Protein AF-A0A660WLX8-F1 (afdb_monomer)

Sequence (189 aa):
LCGFDFLNVGIKLTPEKISSFKRWESYKYKRDVLCPEIIPLMILLSDLELPELDRISQILELARVQRSLLKKYVRLDKEKTLSL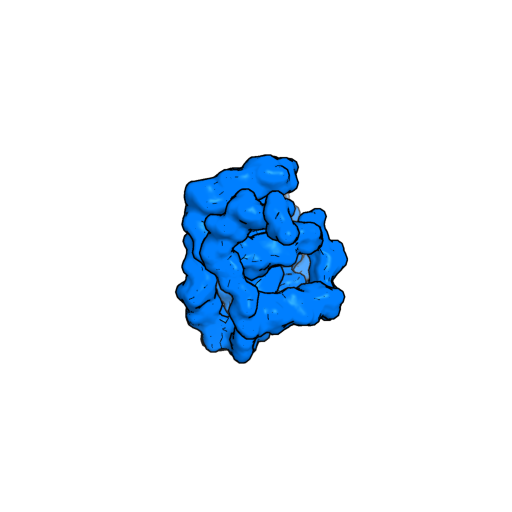LSKKLSVSKIYDRLNNLDFEIVVCLHLLAKGQARRNLDIYLKKLVGLRLEVTGEDIKNLGIAQGPQIGQLLERLKKARLEGRIETREDEIRYIKKLGDVDRVSRS

Nearest PDB structures (foldseek):
  5hc9-assembly2_B  TM=6.766E-01  e=1.090E-03  Thermotoga maritima MSB8
  3h38-assembly1_A  TM=6.884E-01  e=8.193E-04  Thermotoga maritima
  3h3a-assembly3_B  TM=6.385E-01  e=3.761E-03  Thermotoga maritima
  3h37-assembly3_B  TM=6.644E-01  e=6.351E-03  Thermotoga maritima
  3h3a-assembly1_A  TM=6.496E-01  e=6.986E-03  Thermotoga maritima

Foldseek 3Di:
DPPCVLVPFPQDCDPLLVLLVVCLVPPPCCVVDPCSVLLNVLSRCLPGDLVSLVSVCVVVVPDPVSSVLSVVSNPDPLVVLLVLQQDQDQLVSLCVSPVPHDPSSLSNSLSNHDDRSVVSSVCCSPQPVPDDQPDDLVNLVVVVDDDDPVSVVLRVVLSNCVSVVVAPDNVSSVVSSVVVVVVVVVVVD

pLDDT: mean 86.04, std 12.53, range [42.41, 98.19]

Secondary structure (DSSP, 8-state):
-TT-GGG-S-----HHHHHHHHHHHT-TTGGG-S-TTHHHHHHHTTT--HHHHHHHHHHTT--HHHHHHHHHHHHS-HHHHHHHTTS---HHHHHHHHTTS-HHHHHHHHHH--HHHHHHHHHHHHHTTT---SS-HHHHHHTTPPSSHHHHHHHHHHHHHHHTTS--SHHHHHHHHHHHHHHHHHT--

Structure (mmCIF, N/CA/C/O backbone):
data_AF-A0A660WLX8-F1
#
_entry.id   AF-A0A660WLX8-F1
#
loop_
_atom_site.group_PDB
_atom_site.id
_atom_site.type_symbol
_atom_site.label_atom_id
_atom_site.label_alt_id
_atom_site.label_comp_id
_atom_site.label_asym_id
_atom_site.label_entity_id
_atom_site.label_seq_id
_atom_site.pdbx_PDB_ins_code
_atom_site.Cartn_x
_atom_site.Cartn_y
_atom_site.Cartn_z
_atom_site.occupancy
_atom_site.B_iso_or_equiv
_atom_site.auth_seq_id
_atom_site.auth_comp_id
_atom_site.auth_asym_id
_atom_site.auth_atom_id
_atom_site.pdbx_PDB_model_num
ATOM 1 N N . LEU A 1 1 ? 14.874 -8.088 -37.838 1.00 44.50 1 LEU A N 1
ATOM 2 C CA . LEU A 1 1 ? 13.765 -7.906 -36.871 1.00 44.50 1 LEU A CA 1
ATOM 3 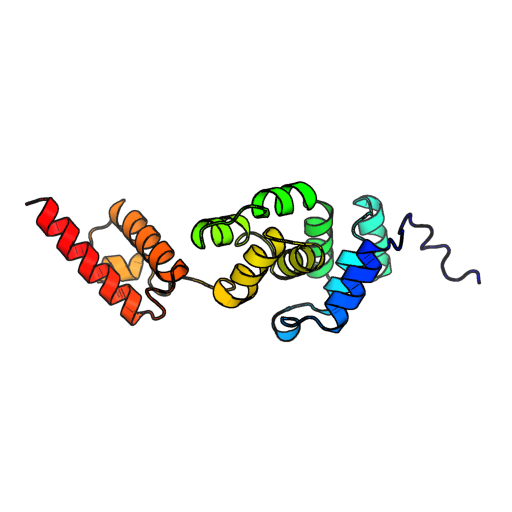C C . LEU A 1 1 ? 13.498 -6.403 -36.707 1.00 44.50 1 LEU A C 1
ATOM 5 O O . LEU A 1 1 ? 13.829 -5.844 -35.678 1.00 44.50 1 LEU A O 1
ATOM 9 N N . CYS A 1 2 ? 12.928 -5.738 -37.719 1.00 45.94 2 CYS A N 1
ATOM 10 C CA . CYS A 1 2 ? 12.624 -4.290 -37.705 1.00 45.94 2 CYS A CA 1
ATOM 11 C C . CYS A 1 2 ? 11.247 -3.981 -37.081 1.00 45.94 2 CYS A C 1
ATOM 13 O O . CYS A 1 2 ? 10.511 -3.127 -37.558 1.00 45.94 2 CYS A O 1
ATOM 15 N N . GLY A 1 3 ? 10.843 -4.755 -36.072 1.00 45.41 3 GLY A N 1
ATOM 16 C CA . GLY A 1 3 ? 9.477 -4.731 -35.536 1.00 45.41 3 GLY A CA 1
ATOM 17 C C . GLY A 1 3 ? 9.330 -4.052 -34.179 1.00 45.41 3 GLY A C 1
ATOM 18 O O . GLY A 1 3 ? 8.207 -3.892 -33.727 1.00 45.41 3 GLY A O 1
ATOM 19 N N . PHE A 1 4 ? 10.428 -3.673 -33.519 1.00 54.00 4 PHE A N 1
ATOM 20 C CA . PHE A 1 4 ? 10.407 -3.147 -32.146 1.00 54.00 4 PHE A CA 1
ATOM 21 C C . PHE A 1 4 ? 11.199 -1.848 -31.974 1.00 54.00 4 PHE A C 1
ATOM 23 O O . PHE A 1 4 ? 11.406 -1.409 -30.848 1.00 54.00 4 PHE A O 1
ATOM 30 N N . ASP A 1 5 ? 11.587 -1.179 -33.062 1.00 53.84 5 ASP A N 1
ATOM 31 C CA . ASP A 1 5 ? 12.349 0.078 -32.994 1.00 53.84 5 ASP A CA 1
ATOM 32 C C . ASP A 1 5 ? 11.560 1.204 -32.289 1.00 53.84 5 ASP A C 1
ATOM 34 O O . ASP A 1 5 ? 12.140 2.127 -31.719 1.00 53.84 5 ASP A O 1
ATOM 38 N N . PHE A 1 6 ? 10.225 1.100 -32.215 1.00 56.78 6 PHE A N 1
ATOM 39 C CA . PHE A 1 6 ? 9.385 2.004 -31.417 1.00 56.78 6 PHE A CA 1
ATOM 40 C C . PHE A 1 6 ? 9.588 1.847 -29.896 1.00 56.78 6 PHE A C 1
ATOM 42 O O . PHE A 1 6 ? 9.354 2.806 -29.146 1.00 56.78 6 PHE A O 1
ATOM 49 N N . LEU A 1 7 ? 10.052 0.668 -29.458 1.00 57.41 7 LEU A N 1
ATOM 50 C CA . LEU A 1 7 ? 10.490 0.352 -28.098 1.00 57.41 7 LEU A CA 1
ATOM 51 C C . LEU A 1 7 ? 11.976 0.662 -27.879 1.00 57.41 7 LEU A C 1
ATOM 53 O O . LEU A 1 7 ? 12.538 0.134 -26.922 1.00 57.41 7 LEU A O 1
ATOM 57 N N . ASN A 1 8 ? 12.611 1.519 -28.696 1.00 55.94 8 ASN A N 1
ATOM 58 C CA . ASN A 1 8 ? 13.922 2.109 -28.390 1.00 55.94 8 ASN A CA 1
ATOM 59 C C . ASN A 1 8 ? 13.813 3.042 -27.168 1.00 55.94 8 ASN A C 1
ATOM 61 O O . ASN A 1 8 ? 13.898 4.263 -27.240 1.00 55.94 8 ASN A O 1
ATOM 65 N N . VAL A 1 9 ? 13.468 2.428 -26.051 1.00 63.72 9 VAL A N 1
ATOM 66 C CA . VAL A 1 9 ? 13.094 2.970 -24.765 1.00 63.72 9 VAL A CA 1
ATOM 67 C C . VAL A 1 9 ? 14.121 2.372 -23.823 1.00 63.72 9 VAL A C 1
ATOM 69 O O . VAL A 1 9 ? 14.412 1.177 -23.907 1.00 63.72 9 VAL A O 1
ATOM 72 N N . GLY A 1 10 ? 14.653 3.170 -22.902 1.00 67.12 10 GLY A N 1
ATOM 73 C CA . GLY A 1 10 ? 15.635 2.740 -21.903 1.00 67.12 10 GLY A CA 1
ATOM 74 C C . GLY A 1 10 ? 15.137 1.690 -20.894 1.00 67.12 10 GLY A C 1
ATOM 75 O O . GLY A 1 10 ? 15.654 1.639 -19.779 1.00 67.12 10 GLY A O 1
ATOM 76 N N . ILE A 1 11 ? 14.147 0.856 -21.241 1.00 79.00 11 ILE A N 1
ATOM 77 C CA . ILE A 1 11 ? 13.635 -0.234 -20.413 1.00 79.00 11 ILE A CA 1
ATOM 78 C C . ILE A 1 11 ? 14.759 -1.241 -20.196 1.00 79.00 11 ILE A C 1
ATOM 80 O O . ILE A 1 11 ? 15.103 -2.044 -21.061 1.00 79.00 11 ILE A O 1
ATOM 84 N N . LYS A 1 12 ? 15.300 -1.238 -18.983 1.00 82.69 12 LYS A N 1
ATOM 85 C CA . LYS A 1 12 ? 16.258 -2.244 -18.536 1.00 82.69 12 LYS A CA 1
ATOM 86 C C . LYS A 1 12 ? 15.507 -3.348 -17.813 1.00 82.69 12 LYS A C 1
ATOM 88 O O . LYS A 1 12 ? 14.751 -3.080 -16.876 1.00 82.69 12 LYS A O 1
ATOM 93 N N . LEU A 1 13 ? 15.725 -4.594 -18.226 1.00 86.38 13 LEU A N 1
ATOM 94 C CA . LEU A 1 13 ? 15.221 -5.762 -17.510 1.00 86.38 13 LEU A CA 1
ATOM 95 C C . LEU A 1 13 ? 16.216 -6.148 -16.408 1.00 86.38 13 LEU A C 1
ATOM 97 O O . LEU A 1 13 ? 17.056 -7.028 -16.574 1.00 86.38 13 LEU A O 1
ATOM 101 N N . THR A 1 14 ? 16.158 -5.433 -15.286 1.00 90.75 14 THR A N 1
ATOM 102 C CA . THR A 1 14 ? 17.068 -5.662 -14.157 1.00 90.75 14 THR A CA 1
ATOM 103 C C . THR A 1 14 ? 16.751 -6.981 -13.433 1.00 90.75 14 THR A C 1
ATOM 105 O O . THR A 1 14 ? 15.604 -7.445 -13.458 1.00 90.75 14 THR A O 1
ATOM 108 N N . PRO A 1 15 ? 17.716 -7.581 -12.707 1.00 92.06 15 PRO A N 1
ATOM 109 C CA . PRO A 1 15 ? 17.452 -8.751 -11.866 1.00 92.06 15 PRO A CA 1
ATOM 110 C C . PRO A 1 15 ? 16.323 -8.534 -10.846 1.00 92.06 15 PRO A C 1
ATOM 112 O O . PRO A 1 15 ? 15.583 -9.465 -10.525 1.00 92.06 15 PRO A O 1
ATOM 115 N N . GLU A 1 16 ? 16.153 -7.304 -10.352 1.00 90.56 16 GLU A N 1
ATOM 116 C CA . GLU A 1 16 ? 15.061 -6.946 -9.445 1.00 90.56 16 GLU A CA 1
ATOM 117 C C . GLU A 1 16 ? 13.690 -7.002 -10.130 1.00 90.56 16 GLU A C 1
ATOM 119 O O . GLU A 1 16 ? 12.753 -7.577 -9.563 1.00 90.56 16 GLU A O 1
ATOM 124 N N . LYS A 1 17 ? 13.570 -6.490 -11.363 1.00 92.50 17 LYS A N 1
ATOM 125 C CA . LYS A 1 17 ? 12.339 -6.627 -12.154 1.00 92.50 17 LYS A CA 1
ATOM 126 C C . LYS A 1 17 ? 12.025 -8.090 -12.428 1.00 92.50 17 LYS A C 1
ATOM 128 O O . LYS A 1 17 ? 10.901 -8.517 -12.189 1.00 92.50 17 LYS A O 1
ATOM 133 N N . ILE A 1 18 ? 13.023 -8.883 -12.826 1.00 93.31 18 ILE A N 1
ATOM 134 C CA . ILE A 1 18 ? 12.862 -10.331 -13.038 1.00 93.31 18 ILE A CA 1
ATOM 135 C C . ILE A 1 18 ? 12.377 -11.017 -11.753 1.00 93.31 18 ILE A C 1
ATOM 137 O O . ILE A 1 18 ? 11.451 -11.826 -11.789 1.00 93.31 18 ILE A O 1
ATOM 141 N N . SER A 1 19 ? 12.955 -10.677 -10.596 1.00 93.75 19 SER A N 1
ATOM 142 C CA . SER A 1 19 ? 12.497 -11.201 -9.304 1.00 93.75 19 SER A CA 1
ATOM 143 C C . SER A 1 19 ? 11.050 -10.802 -9.005 1.00 93.75 19 SER A C 1
ATOM 145 O O . SER A 1 19 ? 10.273 -11.628 -8.528 1.00 93.75 19 SER A O 1
ATOM 147 N N . SER A 1 20 ? 10.674 -9.562 -9.315 1.00 94.62 20 SER A N 1
ATOM 148 C CA . SER A 1 20 ? 9.315 -9.049 -9.123 1.00 94.62 20 SER A CA 1
ATOM 149 C C . SER A 1 20 ? 8.304 -9.751 -10.032 1.00 94.62 20 SER A C 1
ATOM 151 O O . SER A 1 20 ? 7.240 -10.128 -9.547 1.00 94.62 20 SER A O 1
ATOM 153 N N . PHE A 1 21 ? 8.656 -10.028 -11.293 1.00 94.81 21 PHE A N 1
ATOM 154 C CA . PHE A 1 21 ? 7.836 -10.834 -12.204 1.00 94.81 21 PHE A CA 1
ATOM 155 C C . PHE A 1 21 ? 7.609 -12.250 -11.665 1.00 94.81 21 PHE A C 1
ATOM 157 O O . PHE A 1 21 ? 6.463 -12.664 -11.514 1.00 94.81 21 PHE A O 1
ATOM 164 N N . LYS A 1 22 ? 8.670 -12.954 -11.252 1.00 94.62 22 LYS A N 1
ATOM 165 C CA . LYS A 1 22 ? 8.548 -14.301 -10.657 1.00 94.62 22 LYS A CA 1
ATOM 166 C C . LYS A 1 22 ? 7.674 -14.309 -9.396 1.00 94.62 22 LYS A C 1
ATOM 168 O O . LYS A 1 22 ? 6.882 -15.221 -9.169 1.00 94.62 22 LYS A O 1
ATOM 173 N N . ARG A 1 23 ? 7.800 -13.276 -8.553 1.00 95.25 23 ARG A N 1
ATOM 174 C CA . ARG A 1 23 ? 6.948 -13.099 -7.362 1.00 95.25 23 ARG A CA 1
ATOM 175 C C . ARG A 1 23 ? 5.492 -12.811 -7.728 1.00 95.25 23 ARG A C 1
ATOM 177 O O . ARG A 1 23 ? 4.608 -13.183 -6.962 1.00 95.25 23 ARG A O 1
ATOM 184 N N . TRP A 1 24 ? 5.249 -12.133 -8.848 1.00 95.88 24 TRP A N 1
ATOM 185 C CA . TRP A 1 24 ? 3.907 -11.834 -9.340 1.00 95.88 24 TRP A CA 1
ATOM 186 C C . TRP A 1 24 ? 3.187 -13.078 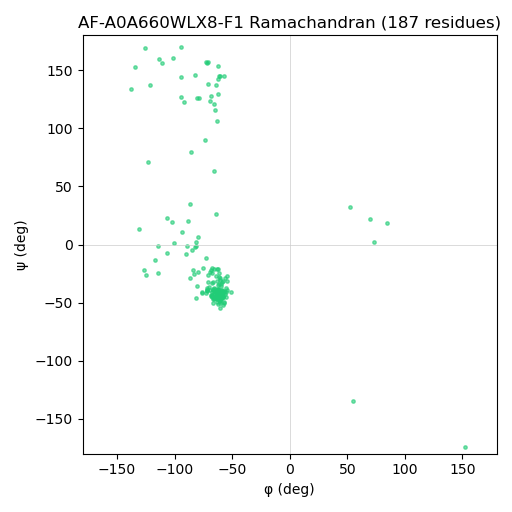-9.881 1.00 95.88 24 TRP A C 1
ATOM 188 O O . TRP A 1 24 ? 2.001 -13.267 -9.613 1.00 95.88 24 TRP A O 1
ATOM 198 N N . GLU A 1 25 ? 3.898 -13.959 -10.588 1.00 92.31 25 GLU A N 1
ATOM 199 C CA . GLU A 1 25 ? 3.335 -15.198 -11.151 1.00 92.31 25 GLU A CA 1
ATOM 200 C C . GLU A 1 25 ? 2.640 -16.066 -10.092 1.00 92.31 25 GLU A C 1
ATOM 202 O O . GLU A 1 25 ? 1.553 -16.586 -10.331 1.00 92.31 25 GLU A O 1
ATOM 207 N N . SER A 1 26 ? 3.228 -16.141 -8.896 1.00 91.50 26 SER A N 1
ATOM 208 C CA . SER A 1 26 ? 2.732 -16.913 -7.749 1.00 91.50 26 SER A CA 1
ATOM 209 C C . SER A 1 26 ? 2.141 -16.036 -6.633 1.00 91.50 26 SER A C 1
ATOM 211 O O . SER A 1 26 ? 2.094 -16.432 -5.465 1.00 91.50 26 SER A O 1
ATOM 213 N N . TYR A 1 27 ? 1.707 -14.812 -6.955 1.00 93.12 27 TYR A N 1
ATOM 214 C CA . TYR A 1 27 ? 1.314 -13.843 -5.936 1.00 93.12 27 TYR A CA 1
ATOM 215 C C . TYR A 1 27 ? 0.018 -14.215 -5.211 1.00 93.12 27 TYR A C 1
ATOM 217 O O . TYR A 1 27 ? -1.054 -14.329 -5.802 1.00 93.12 27 TYR A O 1
ATOM 225 N N . LYS A 1 28 ? 0.105 -14.316 -3.883 1.00 88.81 28 LYS A N 1
ATOM 226 C CA . LYS A 1 28 ? -0.994 -14.771 -3.017 1.00 88.81 28 LYS A CA 1
ATOM 227 C C . LYS A 1 28 ? -2.241 -13.875 -2.992 1.00 88.81 28 LYS A C 1
ATOM 229 O O . LYS A 1 28 ? -3.315 -14.402 -2.750 1.00 88.81 28 LYS A O 1
ATOM 234 N N . TYR A 1 29 ? -2.123 -12.567 -3.248 1.00 84.94 29 TYR A N 1
ATOM 235 C CA . TYR A 1 29 ? -3.271 -11.634 -3.245 1.00 84.94 29 TYR A CA 1
ATOM 236 C C . TYR A 1 29 ? -3.746 -11.276 -4.657 1.00 84.94 29 TYR A C 1
ATOM 238 O O . TYR A 1 29 ? -4.379 -10.249 -4.865 1.00 84.94 29 TYR A O 1
ATOM 246 N N . LYS A 1 30 ? -3.396 -12.083 -5.668 1.00 83.81 30 LYS A N 1
ATOM 247 C CA . LYS A 1 30 ? -3.700 -11.772 -7.073 1.00 83.81 30 LYS A CA 1
ATOM 248 C C . LYS A 1 30 ? -5.204 -11.642 -7.345 1.00 83.81 30 LYS A C 1
ATOM 250 O O . LYS A 1 30 ? -5.580 -10.858 -8.204 1.00 83.81 30 LYS A O 1
ATOM 255 N N . ARG A 1 31 ? -6.043 -12.373 -6.598 1.00 79.75 31 ARG A N 1
ATOM 256 C CA . ARG A 1 31 ? -7.514 -12.329 -6.703 1.00 79.75 31 ARG A CA 1
ATOM 257 C C . ARG A 1 31 ? -8.127 -11.019 -6.201 1.00 79.75 31 ARG A C 1
ATOM 259 O O . ARG A 1 31 ? -9.222 -10.684 -6.627 1.00 79.75 31 ARG A O 1
ATOM 266 N N . ASP A 1 32 ? -7.422 -10.302 -5.330 1.00 77.19 32 ASP A N 1
ATOM 267 C CA . ASP A 1 32 ? -7.899 -9.051 -4.730 1.00 77.19 32 ASP A CA 1
ATOM 268 C C . ASP A 1 32 ? -7.510 -7.822 -5.572 1.00 77.19 32 ASP A C 1
ATOM 270 O O . ASP A 1 32 ? -7.934 -6.704 -5.289 1.00 77.19 32 ASP A O 1
ATOM 274 N N . VAL A 1 33 ? -6.676 -8.011 -6.605 1.00 80.56 33 VAL A N 1
ATOM 275 C CA . VAL A 1 33 ? -6.245 -6.941 -7.510 1.00 80.56 33 VAL A CA 1
ATOM 276 C C . VAL A 1 33 ? -7.353 -6.662 -8.519 1.00 80.56 33 VAL A C 1
ATOM 278 O O . VAL A 1 33 ? -7.773 -7.573 -9.227 1.00 80.56 33 VAL A O 1
ATOM 281 N N . LEU A 1 34 ? -7.791 -5.404 -8.626 1.00 78.06 34 LEU A N 1
ATOM 282 C CA . LEU A 1 34 ? -8.860 -5.023 -9.554 1.00 78.06 34 LEU A CA 1
ATOM 283 C C . LEU A 1 34 ? -8.386 -5.058 -11.009 1.00 78.06 34 LEU A C 1
ATOM 285 O O . LEU A 1 34 ? -9.146 -5.436 -11.894 1.00 78.06 34 LEU A O 1
ATOM 289 N N . CYS A 1 35 ? -7.135 -4.661 -11.252 1.00 83.62 35 CYS A N 1
ATOM 290 C CA . CYS A 1 35 ? -6.514 -4.665 -12.580 1.00 83.62 35 CYS A CA 1
ATOM 291 C C . CYS A 1 35 ? -5.217 -5.498 -12.585 1.00 83.62 35 CYS A C 1
ATOM 293 O O . CYS A 1 35 ? -4.129 -4.926 -12.640 1.00 83.62 35 CYS A O 1
ATOM 295 N N . PRO A 1 36 ? -5.262 -6.836 -12.485 1.00 86.62 36 PRO A N 1
ATOM 296 C CA . PRO A 1 36 ? -4.052 -7.656 -12.359 1.00 86.62 36 PRO A CA 1
ATOM 297 C C . PRO A 1 36 ? -3.100 -7.535 -13.563 1.00 86.62 36 PRO A C 1
ATOM 299 O O . PRO A 1 36 ? -1.884 -7.659 -13.407 1.00 86.62 36 PRO A O 1
ATOM 302 N N . GLU A 1 37 ? -3.618 -7.236 -14.751 1.00 90.25 37 GLU A N 1
ATOM 303 C CA . GLU A 1 37 ? -2.853 -7.065 -15.990 1.00 90.25 37 GLU A CA 1
ATOM 304 C C . GLU A 1 37 ? -1.944 -5.827 -15.959 1.00 90.25 37 GLU A C 1
ATOM 306 O O . GLU A 1 37 ? -0.967 -5.761 -16.706 1.00 90.25 37 GLU A O 1
ATOM 311 N N . ILE A 1 38 ? -2.215 -4.854 -15.078 1.00 94.12 38 ILE A N 1
ATOM 312 C CA . ILE A 1 38 ? -1.406 -3.632 -14.980 1.00 94.12 38 ILE A CA 1
ATOM 313 C C . ILE A 1 38 ? -0.115 -3.845 -14.187 1.00 94.12 38 ILE A C 1
ATOM 315 O O . ILE A 1 38 ? 0.856 -3.123 -14.402 1.00 94.12 38 ILE A O 1
ATOM 319 N N . ILE A 1 39 ? -0.067 -4.845 -13.299 1.00 95.94 39 ILE A N 1
ATOM 320 C CA . ILE A 1 39 ? 1.085 -5.089 -12.419 1.00 95.94 39 ILE A CA 1
ATOM 321 C C . ILE A 1 39 ? 2.362 -5.380 -13.228 1.00 95.94 39 ILE A C 1
ATOM 323 O O . ILE A 1 39 ? 3.380 -4.732 -12.968 1.00 95.94 39 ILE A O 1
ATOM 327 N N . PRO A 1 40 ? 2.349 -6.261 -14.252 1.00 95.19 40 PRO A N 1
ATOM 328 C CA . PRO A 1 40 ? 3.498 -6.442 -15.136 1.00 95.19 40 PRO A CA 1
ATOM 329 C C . PRO A 1 40 ? 3.980 -5.147 -15.799 1.00 95.19 40 PRO A C 1
ATOM 331 O O . PRO A 1 40 ? 5.185 -4.912 -15.871 1.00 95.19 40 PRO A O 1
ATOM 334 N N . LEU A 1 41 ? 3.058 -4.286 -16.244 1.00 95.00 41 LEU A N 1
ATOM 335 C CA . LEU A 1 41 ? 3.400 -3.009 -16.874 1.00 95.00 41 LEU A CA 1
ATOM 336 C C . LEU A 1 41 ? 3.999 -2.024 -15.866 1.00 95.00 41 LEU A C 1
ATOM 338 O O . LEU A 1 41 ? 4.974 -1.352 -16.186 1.00 95.00 41 LEU A O 1
ATOM 342 N N . MET A 1 42 ? 3.483 -1.975 -14.636 1.00 95.44 42 MET A N 1
ATOM 343 C CA . MET A 1 42 ? 4.062 -1.162 -13.562 1.00 95.44 42 MET A CA 1
ATOM 344 C C . MET A 1 42 ? 5.504 -1.583 -13.260 1.00 95.44 42 MET A C 1
ATOM 346 O O . MET A 1 42 ? 6.363 -0.721 -13.101 1.00 95.44 42 MET A O 1
ATOM 350 N N . ILE A 1 43 ? 5.792 -2.889 -13.231 1.00 94.44 43 ILE A N 1
ATOM 351 C CA . ILE A 1 43 ? 7.157 -3.411 -13.043 1.00 94.44 43 ILE A CA 1
ATOM 352 C C . ILE A 1 43 ? 8.040 -3.068 -14.248 1.00 94.44 43 ILE A C 1
ATOM 354 O O . ILE A 1 43 ? 9.170 -2.616 -14.077 1.00 94.44 43 ILE A O 1
ATOM 358 N N . LEU A 1 44 ? 7.550 -3.290 -15.469 1.00 93.25 44 LEU A N 1
ATOM 359 C CA . LEU A 1 44 ? 8.340 -3.112 -16.687 1.00 93.25 44 LEU A CA 1
ATOM 360 C C . LEU A 1 44 ? 8.724 -1.644 -16.909 1.00 93.25 44 LEU A C 1
ATOM 362 O O . LEU A 1 44 ? 9.888 -1.339 -17.177 1.00 93.25 44 LEU A O 1
ATOM 366 N N . LEU A 1 45 ? 7.746 -0.750 -16.760 1.00 92.69 45 LEU A N 1
ATOM 367 C CA . LEU A 1 45 ? 7.826 0.667 -17.118 1.00 92.69 45 LEU A CA 1
ATOM 368 C C . LEU A 1 45 ? 8.254 1.563 -15.940 1.00 92.69 45 LEU A C 1
ATOM 370 O O . LEU A 1 45 ? 8.165 2.783 -16.037 1.00 92.69 45 LEU A O 1
ATOM 374 N N . SER A 1 46 ? 8.713 0.978 -14.827 1.00 90.75 46 SER A N 1
ATOM 375 C CA . SER A 1 46 ? 9.037 1.701 -13.586 1.00 90.75 46 SER A CA 1
ATOM 376 C C . SER A 1 46 ? 10.146 2.744 -13.712 1.00 90.75 46 SER A C 1
ATOM 378 O O . SER A 1 46 ? 10.190 3.661 -12.894 1.00 90.75 46 SER A O 1
ATOM 380 N N . ASP A 1 47 ? 11.031 2.572 -14.695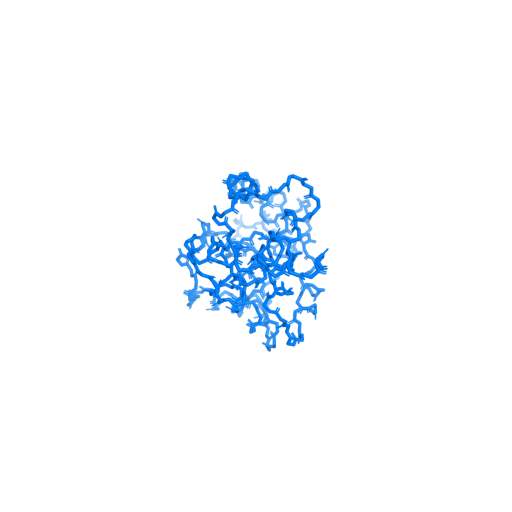 1.00 88.81 47 ASP A N 1
ATOM 381 C CA . ASP A 1 47 ? 12.260 3.362 -14.858 1.00 88.81 47 ASP A CA 1
ATOM 382 C C . ASP A 1 47 ? 12.110 4.456 -15.918 1.00 88.81 47 ASP A C 1
ATOM 384 O O . ASP A 1 47 ? 13.075 5.146 -16.230 1.00 88.81 47 ASP A O 1
ATOM 388 N N . LEU A 1 48 ? 10.921 4.572 -16.511 1.00 90.19 48 LEU A N 1
ATOM 389 C CA . LEU A 1 48 ? 10.669 5.534 -17.570 1.00 90.19 48 LEU A CA 1
ATOM 390 C C . LEU A 1 48 ? 10.363 6.907 -17.011 1.00 90.19 48 LEU A C 1
ATOM 392 O O . LEU A 1 48 ? 9.672 7.052 -15.998 1.00 90.19 48 LEU A O 1
ATOM 396 N N . GLU A 1 49 ? 10.796 7.922 -17.746 1.00 90.44 49 GLU A N 1
ATOM 397 C CA . GLU A 1 49 ? 10.341 9.276 -17.494 1.00 90.44 49 GLU A CA 1
ATOM 398 C C . GLU A 1 49 ? 8.889 9.451 -17.953 1.00 90.44 49 GLU A C 1
ATOM 400 O O . GLU A 1 49 ? 8.375 8.730 -18.814 1.00 90.44 49 GLU A O 1
ATOM 405 N N . LEU A 1 50 ? 8.193 10.437 -17.382 1.00 92.19 50 LEU A N 1
ATOM 406 C CA . LEU A 1 50 ? 6.774 10.661 -17.675 1.00 92.19 50 LEU A CA 1
ATOM 407 C C . LEU A 1 50 ? 6.464 10.882 -19.169 1.00 92.19 50 LEU A C 1
ATOM 409 O O . LEU A 1 50 ? 5.460 10.324 -19.613 1.00 92.19 50 LEU A O 1
ATOM 413 N N . PRO A 1 51 ? 7.275 11.621 -19.957 1.00 91.38 51 PRO A N 1
ATOM 414 C CA . PRO A 1 51 ? 7.026 11.772 -21.392 1.00 91.38 51 PRO A CA 1
ATOM 415 C C . PRO A 1 51 ? 7.115 10.445 -22.160 1.00 91.38 51 PRO A C 1
ATOM 417 O O . PRO A 1 51 ? 6.281 10.165 -23.022 1.00 91.38 51 PRO A O 1
ATOM 420 N N . GLU A 1 52 ? 8.088 9.594 -21.823 1.00 90.81 52 GLU A N 1
ATOM 421 C CA . GLU A 1 52 ? 8.243 8.273 -22.441 1.00 90.81 52 GLU A CA 1
ATOM 422 C C . GLU A 1 52 ? 7.101 7.338 -22.048 1.00 90.81 52 GLU A C 1
ATOM 424 O O . GLU A 1 52 ? 6.531 6.651 -22.900 1.00 90.81 52 GLU A O 1
ATOM 429 N N . LEU A 1 53 ? 6.731 7.348 -20.763 1.00 92.56 53 LEU A N 1
ATOM 430 C CA . LEU A 1 53 ? 5.596 6.594 -20.250 1.00 92.56 53 LEU A CA 1
ATOM 431 C C . LEU A 1 53 ? 4.302 6.999 -20.960 1.00 92.56 53 LEU A C 1
ATOM 433 O O . LEU A 1 53 ? 3.503 6.126 -21.295 1.00 92.56 53 LEU A O 1
ATOM 437 N N . ASP A 1 54 ? 4.091 8.295 -21.198 1.00 92.88 54 ASP A N 1
ATOM 438 C CA . ASP A 1 54 ? 2.920 8.806 -21.911 1.00 92.88 54 ASP A CA 1
ATOM 439 C C . ASP A 1 54 ? 2.862 8.304 -23.353 1.00 92.88 54 ASP A C 1
ATOM 441 O O . ASP A 1 54 ? 1.832 7.768 -23.770 1.00 92.88 54 ASP A O 1
ATOM 445 N N . ARG A 1 55 ? 3.983 8.379 -24.080 1.00 90.88 55 ARG A N 1
ATOM 446 C CA . ARG A 1 55 ? 4.100 7.846 -25.444 1.00 90.88 55 ARG A CA 1
ATOM 447 C C . ARG A 1 55 ? 3.773 6.352 -25.495 1.00 90.88 55 ARG A C 1
ATOM 449 O O . ARG A 1 55 ? 2.945 5.922 -26.294 1.00 90.88 55 ARG A O 1
ATOM 456 N N . ILE A 1 56 ? 4.378 5.552 -24.618 1.00 90.56 56 ILE A N 1
ATOM 457 C CA . ILE A 1 56 ? 4.159 4.096 -24.584 1.00 90.56 56 ILE A CA 1
ATOM 458 C C . ILE A 1 56 ? 2.726 3.763 -24.173 1.00 90.56 56 ILE A C 1
ATOM 460 O O . ILE A 1 56 ? 2.104 2.880 -24.752 1.00 90.56 56 ILE A O 1
ATOM 464 N N . SER A 1 57 ? 2.163 4.500 -23.218 1.00 91.81 57 SER A N 1
ATOM 465 C CA . SER A 1 57 ? 0.782 4.310 -22.770 1.00 91.81 57 SER A CA 1
ATOM 466 C C . SER A 1 57 ? -0.263 4.632 -23.847 1.00 91.81 57 SER A C 1
ATOM 468 O O . SER A 1 57 ? -1.416 4.202 -23.730 1.00 91.81 57 SER A O 1
ATOM 470 N N . GLN A 1 58 ? 0.098 5.425 -24.859 1.00 90.88 58 GLN A N 1
ATOM 471 C CA . GLN A 1 58 ? -0.723 5.663 -26.047 1.00 90.88 58 GLN A CA 1
ATOM 472 C C . GLN A 1 58 ? -0.576 4.528 -27.060 1.00 90.88 58 GLN A C 1
ATOM 474 O O . GLN A 1 58 ? -1.593 4.017 -27.510 1.00 90.88 58 GLN A O 1
ATOM 479 N N . ILE A 1 59 ? 0.656 4.089 -27.344 1.00 89.94 59 ILE A N 1
ATOM 480 C CA . ILE A 1 59 ? 0.938 2.961 -28.254 1.00 89.94 59 ILE A CA 1
ATOM 481 C C . ILE A 1 59 ? 0.261 1.672 -27.771 1.00 89.94 59 ILE A C 1
ATOM 483 O O . ILE A 1 59 ? -0.274 0.915 -28.569 1.00 89.94 59 ILE A O 1
ATOM 487 N N . LEU A 1 60 ? 0.269 1.432 -26.459 1.00 89.94 60 LEU A N 1
ATOM 488 C CA . LEU A 1 60 ? -0.391 0.283 -25.834 1.00 89.94 60 LEU A CA 1
ATOM 489 C C . LEU A 1 60 ? -1.902 0.488 -25.619 1.00 89.94 60 LEU A C 1
ATOM 491 O O . LEU A 1 60 ? -2.536 -0.354 -24.994 1.00 89.94 60 LEU A O 1
ATOM 495 N N . GLU A 1 61 ? -2.458 1.627 -26.049 1.00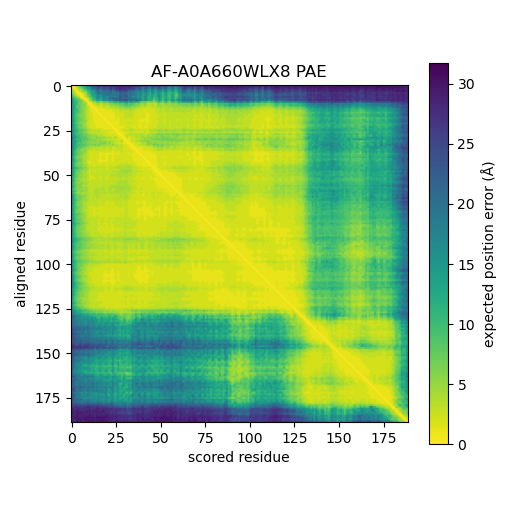 94.25 61 GLU A N 1
ATOM 496 C CA . GLU A 1 61 ? -3.885 1.965 -25.946 1.00 94.25 61 GLU A CA 1
ATOM 497 C C . GLU A 1 61 ? -4.480 1.820 -24.529 1.00 94.25 61 GLU A C 1
ATOM 499 O O . GLU A 1 61 ? -5.659 1.528 -24.345 1.00 94.25 61 GLU A O 1
ATOM 504 N N . LEU A 1 62 ? -3.674 2.075 -23.492 1.00 93.56 62 LEU A N 1
ATOM 505 C CA . LEU A 1 62 ? -4.079 1.832 -22.103 1.00 93.56 62 LEU A CA 1
ATOM 506 C C . LEU A 1 62 ? -5.288 2.678 -21.682 1.00 93.56 62 LEU A C 1
ATOM 508 O O . LEU A 1 62 ? -5.379 3.868 -21.977 1.00 93.56 62 LEU A O 1
ATOM 512 N N . ALA A 1 63 ? -6.193 2.115 -20.888 1.00 93.25 63 ALA A N 1
ATOM 513 C CA . ALA A 1 63 ? -7.333 2.857 -20.363 1.00 93.25 63 ALA A CA 1
ATOM 514 C C . ALA A 1 63 ? -6.887 4.031 -19.468 1.00 93.25 63 ALA A C 1
ATOM 516 O O . ALA A 1 63 ? -5.844 3.990 -18.811 1.00 93.25 63 ALA A O 1
ATOM 517 N N . ARG A 1 64 ? -7.714 5.083 -19.359 1.00 91.94 64 ARG A N 1
ATOM 518 C CA . ARG A 1 64 ? -7.408 6.276 -18.537 1.00 91.94 64 ARG A CA 1
ATOM 519 C C . ARG A 1 64 ? -7.003 5.924 -17.099 1.00 91.94 64 ARG A C 1
ATOM 521 O O . ARG A 1 64 ? -6.071 6.524 -16.566 1.00 91.94 64 ARG A O 1
ATOM 528 N N . VAL A 1 65 ? -7.681 4.947 -16.494 1.00 87.50 65 VAL A N 1
ATOM 529 C CA . VAL A 1 65 ? -7.393 4.464 -15.133 1.00 87.50 65 VAL A CA 1
ATOM 530 C C . VAL A 1 65 ? -6.002 3.826 -15.055 1.00 87.50 65 VAL A C 1
ATOM 532 O O . VAL A 1 65 ? -5.215 4.192 -14.186 1.00 87.50 65 VAL A O 1
ATOM 535 N N . GLN A 1 66 ? -5.650 2.963 -16.012 1.00 93.19 66 GLN A N 1
ATOM 536 C CA . GLN A 1 66 ? -4.332 2.322 -16.105 1.00 93.19 66 GLN A CA 1
ATOM 537 C C . GLN A 1 66 ? -3.210 3.354 -16.279 1.00 93.19 66 GLN A C 1
ATOM 539 O O . GLN A 1 66 ? -2.215 3.316 -15.556 1.00 93.19 66 GLN A O 1
ATOM 544 N N . ARG A 1 67 ? -3.400 4.339 -17.171 1.00 95.06 67 ARG A N 1
ATOM 545 C CA . ARG A 1 67 ? -2.446 5.448 -17.365 1.00 95.06 67 ARG A CA 1
ATOM 546 C C . ARG A 1 67 ? -2.243 6.247 -16.080 1.00 95.06 67 ARG A C 1
ATOM 548 O O . ARG A 1 67 ? -1.113 6.558 -15.710 1.00 95.06 67 ARG A O 1
ATOM 555 N N . SER A 1 68 ? -3.333 6.570 -15.380 1.00 94.19 68 SER A N 1
ATOM 556 C CA . SER A 1 68 ? -3.268 7.283 -14.102 1.00 94.19 68 SER A CA 1
ATOM 557 C C . SER A 1 68 ? -2.488 6.489 -13.054 1.00 94.19 68 SER A C 1
ATOM 559 O O . SER A 1 68 ? -1.665 7.064 -12.344 1.00 94.19 68 SER A O 1
ATOM 561 N N .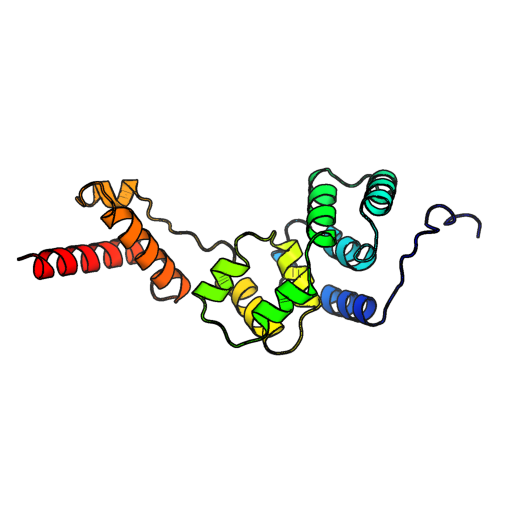 LEU A 1 69 ? -2.734 5.184 -12.955 1.00 94.06 69 LEU A N 1
ATOM 562 C CA . LEU A 1 69 ? -2.071 4.307 -11.996 1.00 94.06 69 LEU A CA 1
ATOM 563 C C . LEU A 1 69 ? -0.566 4.187 -12.278 1.00 94.06 69 LEU A C 1
ATOM 565 O O . LEU A 1 69 ? 0.244 4.357 -11.366 1.00 94.06 69 LEU A O 1
ATOM 569 N N . LEU A 1 70 ? -0.183 3.992 -13.544 1.00 95.88 70 LEU A N 1
ATOM 570 C CA . LEU A 1 70 ? 1.218 3.965 -13.974 1.00 95.88 70 LEU A CA 1
ATOM 571 C C . LEU A 1 70 ? 1.941 5.272 -13.638 1.00 95.88 70 LEU A C 1
ATOM 573 O O . LEU A 1 70 ? 3.021 5.240 -13.054 1.00 95.88 70 LEU A O 1
ATOM 577 N N . LYS A 1 71 ? 1.329 6.428 -13.927 1.00 96.44 71 LYS A N 1
ATOM 578 C CA . LYS A 1 71 ? 1.910 7.738 -13.585 1.00 96.44 71 LYS A CA 1
ATOM 579 C C . LYS A 1 71 ? 2.104 7.911 -12.085 1.00 96.44 71 LYS A C 1
ATOM 581 O O . LYS A 1 71 ? 3.160 8.380 -11.664 1.00 96.44 71 LYS A O 1
ATOM 586 N N . LYS A 1 72 ? 1.102 7.550 -11.275 1.00 96.69 72 LYS A N 1
ATOM 587 C CA . LYS A 1 72 ? 1.213 7.585 -9.808 1.00 96.69 72 LYS A CA 1
ATOM 588 C C . LYS A 1 72 ? 2.367 6.704 -9.333 1.00 96.69 72 LYS A C 1
ATOM 590 O O . LYS A 1 72 ? 3.168 7.146 -8.516 1.00 96.69 72 LYS A O 1
ATOM 595 N N . TYR A 1 73 ? 2.485 5.495 -9.879 1.00 96.25 73 TYR A N 1
ATOM 596 C CA . TYR A 1 73 ? 3.552 4.568 -9.526 1.00 96.25 73 TYR A CA 1
ATOM 597 C C . TYR A 1 73 ? 4.936 5.071 -9.933 1.00 96.25 73 TYR A C 1
ATOM 599 O O . TYR A 1 73 ? 5.848 5.052 -9.114 1.00 96.25 73 TYR A O 1
ATOM 607 N N . VAL A 1 74 ? 5.109 5.581 -11.155 1.00 95.31 74 VAL A N 1
ATOM 608 C CA . VAL A 1 74 ? 6.386 6.153 -11.612 1.00 95.31 74 VAL A CA 1
ATOM 609 C C . VAL A 1 74 ? 6.797 7.344 -10.743 1.00 95.31 74 VAL A C 1
ATOM 611 O O . VAL A 1 74 ? 7.934 7.379 -10.283 1.00 95.31 74 VAL A O 1
ATOM 614 N N . ARG A 1 75 ? 5.863 8.240 -10.400 1.00 96.00 75 ARG A N 1
ATOM 615 C CA . ARG A 1 75 ? 6.115 9.398 -9.518 1.00 96.00 75 ARG A CA 1
ATOM 616 C C . ARG A 1 75 ? 6.402 9.036 -8.063 1.00 96.00 75 ARG A C 1
ATOM 618 O O . ARG A 1 75 ? 6.952 9.859 -7.336 1.00 96.00 75 ARG A O 1
ATOM 625 N N . LEU A 1 76 ? 5.984 7.856 -7.612 1.00 96.25 76 LEU A N 1
ATOM 626 C CA . LEU A 1 76 ? 6.186 7.444 -6.233 1.00 96.25 76 LEU A CA 1
ATOM 627 C C . LEU A 1 76 ? 7.676 7.218 -5.962 1.00 96.25 76 LEU A C 1
ATOM 629 O O . LEU A 1 76 ? 8.329 6.417 -6.635 1.00 96.25 76 LEU A O 1
ATOM 633 N N . ASP A 1 77 ? 8.176 7.857 -4.910 1.00 96.25 77 ASP A N 1
ATOM 634 C CA . ASP A 1 77 ? 9.480 7.556 -4.329 1.00 96.25 77 ASP A CA 1
ATOM 635 C C . ASP A 1 77 ? 9.398 6.221 -3.565 1.00 96.25 77 ASP A C 1
ATOM 637 O O . ASP A 1 77 ? 9.010 6.157 -2.389 1.00 96.25 77 ASP A O 1
ATOM 641 N N . LYS A 1 78 ? 9.680 5.123 -4.278 1.00 94.88 78 LYS A N 1
ATOM 642 C CA . LYS A 1 78 ? 9.574 3.759 -3.741 1.00 94.88 78 LYS A CA 1
ATOM 643 C C . LYS A 1 78 ? 10.571 3.535 -2.612 1.00 94.88 78 LYS A C 1
ATOM 645 O O . LYS A 1 78 ? 10.201 2.943 -1.601 1.00 94.88 78 LYS A O 1
ATOM 650 N N . GLU A 1 79 ? 11.799 4.029 -2.749 1.00 95.62 79 GLU A N 1
ATOM 651 C CA . GLU A 1 79 ? 12.853 3.856 -1.748 1.00 95.62 79 GLU A CA 1
ATOM 652 C C . GLU A 1 79 ? 12.482 4.527 -0.430 1.00 95.62 79 GLU A C 1
ATOM 654 O O . GLU A 1 79 ? 12.500 3.879 0.618 1.00 95.62 79 GLU A O 1
ATOM 659 N N . LYS A 1 80 ? 12.045 5.791 -0.471 1.00 97.38 80 LYS A N 1
ATOM 660 C CA . LYS A 1 80 ? 11.559 6.503 0.716 1.00 97.38 80 LYS A CA 1
ATOM 661 C C . LYS A 1 80 ? 10.328 5.837 1.316 1.00 97.38 80 LYS A C 1
ATOM 663 O O . LYS A 1 80 ? 10.225 5.694 2.534 1.00 97.38 80 LYS A O 1
ATOM 668 N N . THR A 1 81 ? 9.392 5.396 0.481 1.00 97.06 81 THR A N 1
ATOM 669 C CA . THR A 1 81 ? 8.180 4.715 0.958 1.00 97.06 81 THR A CA 1
ATOM 670 C C . THR A 1 81 ? 8.529 3.410 1.681 1.00 97.06 81 THR A C 1
ATOM 672 O O . THR A 1 81 ? 8.047 3.154 2.786 1.00 97.06 81 THR A O 1
ATOM 675 N N . LEU A 1 82 ? 9.419 2.599 1.106 1.00 97.75 82 LEU A N 1
ATOM 676 C CA . LEU A 1 82 ? 9.877 1.347 1.707 1.00 97.75 82 LEU A CA 1
ATOM 677 C C . LEU A 1 82 ? 10.761 1.578 2.939 1.00 97.75 82 LEU A C 1
ATOM 679 O O . LEU A 1 82 ? 10.641 0.832 3.915 1.00 97.75 82 LEU A O 1
ATOM 683 N N . SER A 1 83 ? 11.598 2.618 2.948 1.00 97.50 83 SER A N 1
ATOM 684 C CA . SER A 1 83 ? 12.444 2.961 4.097 1.00 97.50 83 SER A CA 1
ATOM 685 C C . SER A 1 83 ? 11.606 3.392 5.298 1.00 97.50 83 SER A C 1
ATOM 687 O O . SER A 1 83 ? 11.872 2.960 6.421 1.00 97.50 83 SER A O 1
ATOM 689 N N . LEU A 1 84 ? 10.513 4.124 5.077 1.00 96.88 84 LEU A N 1
ATOM 690 C CA . LEU A 1 84 ? 9.539 4.436 6.116 1.00 96.88 84 LEU A CA 1
ATOM 691 C C . LEU A 1 84 ? 8.955 3.149 6.724 1.00 96.88 84 LEU A C 1
ATOM 693 O O . LEU A 1 84 ? 8.797 3.056 7.944 1.00 96.88 84 LEU A O 1
ATOM 697 N N . LEU A 1 85 ? 8.685 2.128 5.914 1.00 97.88 85 LEU A N 1
ATOM 698 C CA . LEU A 1 85 ? 8.132 0.846 6.360 1.00 97.88 85 LEU A CA 1
ATOM 699 C C . LEU A 1 85 ? 9.185 -0.128 6.917 1.00 97.88 85 LEU A C 1
ATOM 701 O O . LEU A 1 85 ? 8.818 -1.203 7.383 1.00 97.88 85 LEU A O 1
ATOM 705 N N . SER A 1 86 ? 10.472 0.221 6.909 1.00 97.31 86 SER A N 1
ATOM 706 C CA . SER A 1 86 ? 11.573 -0.692 7.258 1.00 97.31 86 SER A CA 1
ATOM 707 C C . SER A 1 86 ? 11.701 -1.028 8.752 1.00 97.31 86 SER A C 1
ATOM 709 O O . SER A 1 86 ? 12.422 -1.956 9.109 1.00 97.31 86 SER A O 1
ATOM 711 N N . LYS A 1 87 ? 10.994 -0.320 9.643 1.00 96.44 87 LYS A N 1
ATOM 712 C CA . LYS A 1 87 ? 10.940 -0.621 11.087 1.00 96.44 87 LYS A CA 1
ATOM 713 C C . LYS A 1 87 ? 9.647 -1.346 11.448 1.00 96.44 87 LYS A C 1
ATOM 715 O O . LYS A 1 87 ? 8.666 -1.284 10.714 1.00 96.44 87 LYS A O 1
ATOM 720 N N . LYS A 1 88 ? 9.605 -2.032 12.593 1.00 96.50 88 LYS A N 1
ATOM 721 C CA . LYS A 1 88 ? 8.349 -2.602 13.105 1.00 96.50 88 LYS A CA 1
ATOM 722 C C . LYS A 1 88 ? 7.399 -1.453 13.459 1.00 96.50 88 LYS A C 1
ATOM 724 O O . LYS A 1 88 ? 7.745 -0.597 14.270 1.00 96.50 88 LYS A O 1
ATOM 729 N N . LEU A 1 89 ? 6.230 -1.417 12.825 1.00 95.00 89 LEU A N 1
ATOM 730 C CA . LEU A 1 89 ? 5.229 -0.365 13.009 1.00 95.00 89 LEU A CA 1
ATOM 731 C C . LEU A 1 89 ? 3.997 -0.912 13.731 1.00 95.00 89 LEU A C 1
ATOM 733 O O . LEU A 1 89 ? 3.715 -2.108 13.683 1.00 95.00 89 LEU A O 1
ATOM 737 N N . SER A 1 90 ? 3.255 -0.019 14.388 1.00 92.69 90 SER A N 1
ATOM 738 C CA . SER A 1 90 ? 1.903 -0.328 14.850 1.00 92.69 90 SER A CA 1
ATOM 739 C C . SER A 1 90 ? 0.941 -0.401 13.664 1.00 92.69 90 SER A C 1
ATOM 741 O O . SER A 1 90 ? 1.173 0.226 12.630 1.00 92.69 90 SER A O 1
ATOM 743 N N . VAL A 1 91 ? -0.166 -1.124 13.833 1.00 90.38 91 VAL A N 1
ATOM 744 C CA . VAL A 1 91 ? -1.169 -1.321 12.777 1.00 90.38 91 VAL A CA 1
ATOM 745 C C . VAL A 1 91 ? -1.737 0.008 12.267 1.00 90.38 91 VAL A C 1
ATOM 747 O O . VAL A 1 91 ? -1.797 0.216 11.060 1.00 90.38 91 VAL A O 1
ATOM 750 N N . SER A 1 92 ? -2.024 0.956 13.168 1.00 87.88 92 SER A N 1
ATOM 751 C CA . SER A 1 92 ? -2.441 2.317 12.791 1.00 87.88 92 SER A CA 1
ATOM 752 C C . SER A 1 92 ? -1.417 3.008 11.899 1.00 87.88 92 SER A C 1
ATOM 754 O O . SER A 1 92 ? -1.761 3.468 10.821 1.00 87.88 92 SER A O 1
ATOM 756 N N . LYS A 1 93 ? -0.131 2.993 12.279 1.00 92.56 93 LYS A N 1
ATOM 757 C CA . LYS A 1 93 ? 0.925 3.624 11.472 1.00 92.56 93 LYS A CA 1
ATOM 758 C C . LYS A 1 93 ? 1.082 2.968 10.101 1.00 92.56 93 LYS A C 1
ATOM 760 O O . LYS A 1 93 ? 1.483 3.644 9.161 1.00 92.56 93 LYS A O 1
ATOM 765 N N . ILE A 1 94 ? 0.824 1.664 9.990 1.00 94.81 94 ILE A N 1
ATOM 766 C CA . ILE A 1 94 ? 0.812 0.963 8.701 1.00 94.81 94 ILE A CA 1
ATOM 767 C C . ILE A 1 94 ? -0.359 1.473 7.855 1.00 94.81 94 ILE A C 1
ATOM 769 O O . ILE A 1 94 ? -0.143 1.869 6.712 1.00 94.81 94 ILE A O 1
ATOM 773 N N . TYR A 1 95 ? -1.568 1.510 8.423 1.00 91.00 95 TYR A N 1
ATOM 774 C CA . TYR A 1 95 ? -2.762 2.009 7.741 1.00 91.00 95 TYR A CA 1
ATOM 775 C C . TYR A 1 95 ? -2.597 3.455 7.275 1.00 91.00 95 TYR A C 1
ATOM 777 O O . TYR A 1 95 ? -2.753 3.725 6.090 1.00 91.00 95 TYR A O 1
ATOM 785 N N . ASP A 1 96 ? -2.191 4.363 8.163 1.00 89.88 96 ASP A N 1
ATOM 786 C CA . ASP A 1 96 ? -2.055 5.794 7.860 1.00 89.88 96 ASP A CA 1
ATOM 787 C C . ASP A 1 96 ? -1.087 6.057 6.697 1.00 89.88 96 ASP A C 1
ATOM 789 O O . ASP A 1 96 ? -1.261 7.001 5.929 1.00 89.88 96 ASP A O 1
ATOM 793 N N . ARG A 1 97 ? -0.070 5.201 6.538 1.00 93.88 97 ARG A N 1
ATOM 794 C CA . ARG A 1 97 ? 0.940 5.318 5.477 1.00 93.88 97 ARG A CA 1
ATOM 795 C C . ARG A 1 97 ? 0.509 4.734 4.138 1.00 93.88 97 ARG A C 1
ATOM 797 O O . ARG A 1 97 ? 1.067 5.130 3.122 1.00 93.88 97 ARG A O 1
ATOM 804 N N . LEU A 1 98 ? -0.413 3.774 4.136 1.00 94.44 98 LEU A N 1
ATOM 805 C CA . LEU A 1 98 ? -0.745 2.978 2.950 1.00 94.44 98 LEU A CA 1
ATOM 806 C C . LEU A 1 98 ? -2.171 3.207 2.440 1.00 94.44 98 LEU A C 1
ATOM 808 O O . LEU A 1 98 ? -2.404 3.037 1.253 1.00 94.44 98 LEU A O 1
ATOM 812 N N . ASN A 1 99 ? -3.099 3.649 3.293 1.00 90.38 99 ASN A N 1
ATOM 813 C CA . ASN A 1 99 ? -4.515 3.865 2.967 1.00 90.38 99 ASN A CA 1
ATOM 814 C C . ASN A 1 99 ? -4.756 4.820 1.787 1.00 90.38 99 ASN A C 1
ATOM 816 O O . ASN A 1 99 ? -5.740 4.679 1.073 1.00 90.38 99 ASN A O 1
ATOM 820 N N . ASN A 1 100 ? -3.856 5.777 1.562 1.00 89.56 100 ASN A N 1
ATOM 821 C CA . ASN A 1 100 ? -3.993 6.741 0.468 1.00 89.56 100 ASN A CA 1
ATOM 822 C C . ASN A 1 100 ? -3.361 6.261 -0.851 1.00 89.56 100 ASN A C 1
ATOM 824 O O . ASN A 1 100 ? -3.390 6.995 -1.838 1.00 89.56 100 ASN A O 1
ATOM 828 N N . LEU A 1 101 ? -2.750 5.073 -0.869 1.00 93.50 101 LEU A N 1
ATOM 829 C CA . LEU A 1 101 ? -2.187 4.476 -2.075 1.00 93.50 101 LEU A CA 1
ATOM 830 C C . LEU A 1 101 ? -3.207 3.538 -2.718 1.00 93.50 101 LEU A C 1
ATOM 832 O O . LEU A 1 101 ? -3.929 2.821 -2.030 1.00 93.50 101 LEU A O 1
ATOM 836 N N . ASP A 1 102 ? -3.221 3.511 -4.050 1.00 91.06 102 ASP A N 1
ATOM 837 C CA . ASP A 1 102 ? -3.999 2.525 -4.795 1.00 91.06 102 ASP A CA 1
ATOM 838 C C . ASP A 1 102 ? -3.504 1.105 -4.461 1.00 91.06 102 ASP A C 1
ATOM 840 O O . ASP A 1 102 ? -2.305 0.875 -4.259 1.00 91.06 102 ASP A O 1
ATOM 844 N N . PHE A 1 103 ? -4.422 0.139 -4.418 1.00 90.81 103 PHE A N 1
ATOM 845 C CA . PHE A 1 103 ? -4.120 -1.233 -4.006 1.00 90.81 103 PHE A CA 1
ATOM 846 C C . PHE A 1 103 ? -2.998 -1.859 -4.852 1.00 90.81 103 PHE A C 1
ATOM 848 O O . PHE A 1 103 ? -2.054 -2.439 -4.314 1.00 90.81 103 PHE A O 1
ATOM 855 N N . GLU A 1 104 ? -3.032 -1.654 -6.168 1.00 93.56 104 GLU A N 1
ATOM 856 C CA . GLU A 1 104 ? -2.021 -2.107 -7.126 1.00 93.56 104 GLU A CA 1
ATOM 857 C C . GLU A 1 104 ? -0.625 -1.534 -6.832 1.00 93.56 104 GLU A C 1
ATOM 859 O O . GLU A 1 104 ? 0.387 -2.224 -6.990 1.00 93.56 104 GLU A O 1
ATOM 864 N N . ILE A 1 105 ? -0.551 -0.283 -6.361 1.00 96.75 105 ILE A N 1
ATOM 865 C CA . ILE A 1 105 ? 0.713 0.346 -5.953 1.00 96.75 105 ILE A CA 1
ATOM 866 C C . ILE A 1 105 ? 1.251 -0.347 -4.702 1.00 96.75 105 ILE A C 1
ATOM 868 O O . ILE A 1 105 ? 2.438 -0.676 -4.652 1.00 96.75 105 ILE A O 1
ATOM 872 N N . VAL A 1 106 ? 0.396 -0.623 -3.713 1.00 96.69 106 VAL A N 1
ATOM 873 C CA . VAL A 1 106 ? 0.791 -1.357 -2.500 1.00 96.69 106 VAL A CA 1
ATOM 874 C C . VAL A 1 106 ? 1.267 -2.770 -2.846 1.00 96.69 106 VAL A C 1
ATOM 876 O O . VAL A 1 106 ? 2.272 -3.237 -2.301 1.00 96.69 106 VAL A O 1
ATOM 879 N N . VAL A 1 107 ? 0.608 -3.433 -3.798 1.00 96.19 107 VAL A N 1
ATOM 880 C CA . VAL A 1 107 ? 1.033 -4.735 -4.325 1.00 96.19 107 VAL A CA 1
ATOM 881 C C . VAL A 1 107 ? 2.424 -4.649 -4.952 1.00 96.19 107 VAL A C 1
ATOM 883 O O . VAL A 1 107 ? 3.285 -5.451 -4.587 1.00 96.19 107 VAL A O 1
ATOM 886 N N . CYS A 1 108 ? 2.687 -3.663 -5.815 1.00 97.25 108 CYS A N 1
ATOM 887 C CA . CYS A 1 108 ? 4.009 -3.466 -6.420 1.00 97.25 108 CYS A CA 1
ATOM 888 C C . CYS A 1 108 ? 5.092 -3.177 -5.369 1.00 97.25 108 CYS A C 1
ATOM 890 O O . CYS A 1 108 ? 6.159 -3.792 -5.396 1.00 97.25 108 CYS A O 1
ATOM 892 N N . LEU A 1 109 ? 4.802 -2.327 -4.378 1.00 97.56 109 LEU A N 1
ATOM 893 C CA . LEU A 1 109 ? 5.705 -2.104 -3.244 1.00 97.56 109 LEU A CA 1
ATOM 894 C C . LEU A 1 109 ? 5.989 -3.408 -2.492 1.00 97.56 109 LEU A C 1
ATOM 896 O O . LEU A 1 109 ? 7.132 -3.666 -2.128 1.00 97.56 109 LEU A O 1
ATOM 900 N N . HIS A 1 110 ? 4.985 -4.263 -2.287 1.00 97.69 110 HIS A N 1
ATOM 901 C CA . HIS A 1 110 ? 5.166 -5.563 -1.639 1.00 97.69 110 HIS A CA 1
ATOM 902 C C . HIS A 1 110 ? 5.993 -6.540 -2.488 1.00 97.69 110 HIS A C 1
ATOM 904 O O . HIS A 1 110 ? 6.764 -7.333 -1.938 1.00 97.69 110 HIS A O 1
ATOM 910 N N . LEU A 1 111 ? 5.886 -6.478 -3.818 1.00 96.62 111 LEU A N 1
ATOM 911 C CA . LEU A 1 111 ? 6.727 -7.261 -4.725 1.00 96.62 111 LEU A CA 1
ATOM 912 C C . LEU A 1 111 ? 8.199 -6.849 -4.633 1.00 96.62 111 LEU A C 1
ATOM 914 O O . LEU A 1 111 ? 9.044 -7.741 -4.617 1.00 96.62 111 LEU A O 1
ATOM 918 N N . LEU A 1 112 ? 8.496 -5.557 -4.475 1.00 95.44 112 LEU A N 1
ATOM 919 C CA 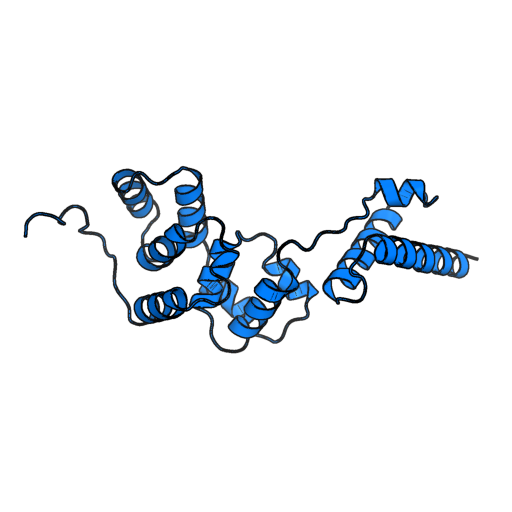. LEU A 1 112 ? 9.857 -5.032 -4.297 1.00 95.44 112 LEU A CA 1
ATOM 920 C C . LEU A 1 112 ? 10.402 -5.273 -2.879 1.00 95.44 112 LEU A C 1
ATOM 922 O O . LEU A 1 112 ? 11.556 -5.664 -2.686 1.00 95.44 112 LEU A O 1
ATOM 926 N N . ALA A 1 113 ? 9.553 -5.095 -1.866 1.00 96.38 113 ALA A N 1
ATOM 927 C CA . ALA A 1 113 ? 9.957 -5.066 -0.469 1.00 96.38 113 ALA A CA 1
ATOM 928 C C . ALA A 1 113 ? 10.620 -6.363 0.018 1.00 96.38 113 ALA A C 1
ATOM 930 O O . ALA A 1 113 ? 10.222 -7.492 -0.304 1.00 96.38 113 ALA A O 1
ATOM 931 N N . LYS A 1 114 ? 11.586 -6.176 0.919 1.00 94.31 114 LYS A N 1
ATOM 932 C CA . LYS A 1 114 ? 12.271 -7.226 1.682 1.00 94.31 114 LYS A CA 1
ATOM 933 C C . LYS A 1 114 ? 12.169 -6.932 3.185 1.00 94.31 114 LYS A C 1
ATOM 935 O O . LYS A 1 114 ? 11.744 -5.849 3.595 1.00 94.31 114 LYS A O 1
ATOM 940 N N . GLY A 1 115 ? 12.539 -7.910 4.011 1.00 96.75 115 GLY A N 1
ATOM 941 C CA . GLY A 1 115 ? 12.651 -7.745 5.463 1.00 96.75 115 GLY A CA 1
ATOM 942 C C . GLY A 1 115 ? 11.375 -7.215 6.129 1.00 96.75 115 GLY A C 1
ATOM 943 O O . GLY A 1 115 ? 10.268 -7.682 5.860 1.00 96.75 115 GLY A O 1
ATOM 944 N N . GLN A 1 116 ? 11.534 -6.237 7.020 1.00 98.06 116 GLN A N 1
ATOM 945 C CA . GLN A 1 116 ? 10.435 -5.714 7.830 1.00 98.06 116 GLN A CA 1
ATOM 946 C C . GLN A 1 116 ? 9.422 -4.878 7.031 1.00 98.06 116 GLN A C 1
ATOM 948 O O . GLN A 1 116 ? 8.230 -4.953 7.327 1.00 98.06 116 GLN A O 1
ATOM 953 N N . ALA A 1 117 ? 9.856 -4.163 5.985 1.00 98.19 117 ALA A N 1
ATOM 954 C CA . ALA A 1 117 ? 8.943 -3.447 5.090 1.00 98.19 117 ALA A CA 1
ATOM 955 C C . ALA A 1 117 ? 7.945 -4.407 4.436 1.00 98.19 117 ALA A C 1
ATOM 957 O O . ALA A 1 117 ? 6.740 -4.158 4.452 1.00 98.19 117 ALA A O 1
ATOM 958 N N . ARG A 1 118 ? 8.434 -5.564 3.967 1.00 97.31 118 ARG A N 1
ATOM 959 C CA . ARG A 1 118 ? 7.586 -6.621 3.403 1.00 97.31 118 ARG A CA 1
ATOM 960 C C . ARG A 1 118 ? 6.566 -7.137 4.418 1.00 97.31 118 ARG A C 1
ATOM 962 O O . ARG A 1 118 ? 5.398 -7.267 4.080 1.00 97.31 118 ARG A O 1
ATOM 969 N N . ARG A 1 119 ? 6.984 -7.377 5.668 1.00 97.44 119 ARG A N 1
ATOM 970 C CA . ARG A 1 119 ? 6.086 -7.836 6.747 1.00 97.44 119 ARG A CA 1
ATOM 971 C C . ARG A 1 119 ? 4.982 -6.823 7.054 1.00 97.44 119 ARG A C 1
ATOM 973 O O . ARG A 1 119 ? 3.840 -7.221 7.247 1.00 97.44 119 ARG A O 1
ATOM 980 N N . ASN A 1 120 ? 5.305 -5.530 7.083 1.00 97.69 120 ASN A N 1
ATOM 981 C CA . ASN A 1 120 ? 4.313 -4.477 7.314 1.00 97.69 120 ASN A CA 1
ATOM 982 C C . ASN A 1 120 ? 3.314 -4.365 6.148 1.00 97.69 120 ASN A C 1
ATOM 984 O O . ASN A 1 120 ? 2.116 -4.237 6.387 1.00 97.69 120 ASN A O 1
ATOM 988 N N . LEU A 1 121 ? 3.789 -4.466 4.902 1.00 97.00 121 LEU A N 1
ATOM 989 C CA . LEU A 1 121 ? 2.926 -4.517 3.714 1.00 97.00 121 LEU A CA 1
ATOM 990 C C . LEU A 1 121 ? 2.020 -5.754 3.728 1.00 97.00 121 LEU A C 1
ATOM 992 O O . LEU A 1 121 ? 0.841 -5.651 3.412 1.00 97.00 121 LEU A O 1
ATOM 996 N N . ASP A 1 122 ? 2.536 -6.900 4.174 1.00 95.38 122 ASP A N 1
ATOM 997 C CA . ASP A 1 122 ? 1.745 -8.118 4.353 1.00 95.38 122 ASP A CA 1
ATOM 998 C C . ASP A 1 122 ? 0.629 -7.952 5.395 1.00 95.38 122 ASP A C 1
ATOM 1000 O O . ASP A 1 122 ? -0.466 -8.475 5.199 1.00 95.38 122 ASP A O 1
ATOM 1004 N N . ILE A 1 123 ? 0.875 -7.222 6.490 1.00 93.88 123 ILE A N 1
ATOM 1005 C CA . ILE A 1 123 ? -0.170 -6.894 7.474 1.00 93.88 123 ILE A CA 1
ATOM 1006 C C . ILE A 1 123 ? -1.263 -6.057 6.810 1.00 93.88 123 ILE A C 1
ATOM 1008 O O . ILE A 1 123 ? -2.441 -6.370 6.971 1.00 93.88 123 ILE A O 1
ATOM 1012 N N . TYR A 1 124 ? -0.877 -5.028 6.053 1.00 94.19 124 TYR A N 1
ATOM 1013 C CA . TYR A 1 124 ? -1.834 -4.168 5.366 1.00 94.19 124 TYR A CA 1
ATOM 1014 C C . TYR A 1 124 ? -2.694 -4.958 4.379 1.00 94.19 124 TYR A C 1
ATOM 1016 O O . TYR A 1 124 ? -3.915 -4.966 4.513 1.00 94.19 124 TYR A O 1
ATOM 1024 N N . LEU A 1 125 ? -2.052 -5.685 3.459 1.00 91.44 125 LEU A N 1
ATOM 1025 C CA . LEU A 1 125 ? -2.723 -6.432 2.395 1.00 91.44 125 LEU A CA 1
ATOM 1026 C C . LEU A 1 125 ? -3.660 -7.522 2.932 1.00 91.44 125 LEU A C 1
ATOM 1028 O O . LEU A 1 125 ? -4.705 -7.755 2.343 1.00 91.44 125 LEU A O 1
ATOM 1032 N N . LYS A 1 126 ? -3.321 -8.164 4.059 1.00 87.06 126 LYS A N 1
ATOM 1033 C CA . LYS A 1 126 ? -4.171 -9.207 4.660 1.00 87.06 126 LYS A CA 1
ATOM 1034 C C . LYS A 1 126 ? -5.331 -8.680 5.488 1.00 87.06 126 LYS A C 1
ATOM 1036 O O . LYS A 1 126 ? -6.328 -9.379 5.606 1.00 87.06 126 LYS A O 1
ATOM 1041 N N . LYS A 1 127 ? -5.138 -7.562 6.194 1.00 80.44 127 LYS A N 1
ATOM 1042 C CA . LYS A 1 127 ? -6.002 -7.206 7.334 1.00 80.44 127 LYS A CA 1
ATOM 1043 C C . LYS A 1 127 ? -6.619 -5.819 7.263 1.00 80.44 127 LYS A C 1
ATOM 1045 O O . LYS A 1 127 ? -7.583 -5.569 7.972 1.00 80.44 127 LYS A O 1
ATOM 1050 N N . LEU A 1 128 ? -6.033 -4.899 6.500 1.00 81.00 128 LEU A N 1
ATOM 1051 C CA . LEU A 1 128 ? -6.364 -3.473 6.600 1.00 81.00 128 LEU A CA 1
ATOM 1052 C C . LEU A 1 128 ? -6.968 -2.899 5.319 1.00 81.00 128 LEU A C 1
ATOM 1054 O O . LEU A 1 128 ? -7.511 -1.795 5.342 1.00 81.00 128 LEU A O 1
ATOM 1058 N N . VAL A 1 129 ? -6.878 -3.632 4.210 1.00 79.25 129 VAL A N 1
ATOM 1059 C CA . VAL A 1 129 ? -7.504 -3.257 2.940 1.00 79.25 129 VAL A CA 1
ATOM 1060 C C . VAL A 1 129 ? -9.016 -3.205 3.129 1.00 79.25 129 VAL A C 1
ATOM 1062 O O . VAL A 1 129 ? -9.615 -4.133 3.662 1.00 79.25 129 VAL A O 1
ATOM 1065 N N . GLY A 1 130 ? -9.630 -2.096 2.715 1.00 68.69 130 GLY A N 1
ATOM 1066 C CA . GLY A 1 130 ? -11.081 -1.915 2.806 1.00 68.69 130 GLY A CA 1
ATOM 1067 C C . GLY A 1 130 ? -11.619 -1.666 4.218 1.00 68.69 130 GLY A C 1
ATOM 1068 O O . GLY A 1 130 ? -12.826 -1.496 4.365 1.00 68.69 130 GLY A O 1
ATOM 1069 N N . LEU A 1 131 ? -10.762 -1.584 5.245 1.00 74.75 131 LEU A N 1
ATOM 1070 C CA . LEU A 1 131 ? -11.199 -1.290 6.608 1.00 74.75 131 LEU A CA 1
ATOM 1071 C C . LEU A 1 131 ? -11.786 0.125 6.674 1.00 74.75 131 LEU A C 1
ATOM 1073 O O . LEU A 1 131 ? -11.093 1.125 6.454 1.00 74.75 131 LEU A O 1
ATOM 1077 N N . ARG A 1 132 ? -13.080 0.187 6.984 1.00 71.88 132 ARG A N 1
ATOM 1078 C CA . ARG A 1 132 ? -13.866 1.406 7.185 1.00 71.88 132 ARG A CA 1
ATOM 1079 C C . ARG A 1 132 ? -14.713 1.239 8.437 1.00 71.88 132 ARG A C 1
ATOM 1081 O O . ARG A 1 132 ? -15.046 0.116 8.803 1.00 71.88 132 ARG A O 1
ATOM 1088 N N . LEU A 1 133 ? -15.032 2.356 9.079 1.00 81.62 133 LEU A N 1
ATOM 1089 C CA . LEU A 1 133 ? -16.072 2.360 10.099 1.00 81.62 133 LEU A CA 1
ATOM 1090 C C . LEU A 1 133 ? -17.428 2.189 9.416 1.00 81.62 133 LEU A C 1
ATOM 1092 O O . LEU A 1 133 ? -17.665 2.797 8.369 1.00 81.62 133 LEU A O 1
ATOM 1096 N N . GLU A 1 134 ? -18.294 1.373 10.002 1.00 83.94 134 GLU A N 1
ATOM 1097 C CA . GLU A 1 134 ? -19.686 1.247 9.561 1.00 83.94 134 GLU A CA 1
ATOM 1098 C C . GLU A 1 134 ? -20.564 2.296 10.240 1.00 83.94 134 GLU A C 1
ATOM 1100 O O . GLU A 1 134 ? -21.555 2.744 9.669 1.00 83.94 134 GLU A O 1
ATOM 1105 N N . VAL A 1 135 ? -20.187 2.708 11.449 1.00 83.94 135 VAL A N 1
ATOM 1106 C CA . VAL A 1 135 ? -20.799 3.800 12.193 1.00 83.94 135 VAL A CA 1
ATOM 1107 C C . VAL A 1 135 ? -20.277 5.146 11.694 1.00 83.94 135 VAL A C 1
ATOM 1109 O O . VAL A 1 135 ? -19.075 5.421 11.660 1.00 83.94 135 VAL A O 1
ATOM 1112 N N . THR A 1 136 ? -21.215 6.017 11.341 1.00 85.50 136 THR A N 1
ATOM 1113 C CA . THR A 1 136 ? -20.958 7.387 10.895 1.00 85.50 136 THR A CA 1
ATOM 1114 C C . THR A 1 136 ? -21.057 8.390 12.046 1.00 85.50 136 THR A C 1
ATOM 1116 O O . THR A 1 136 ? -21.544 8.091 13.136 1.00 85.50 136 THR A O 1
ATOM 1119 N N . GLY A 1 137 ? -20.642 9.638 11.805 1.00 82.81 137 GLY A N 1
ATOM 1120 C CA . GLY A 1 137 ? -20.882 10.719 12.765 1.00 82.81 137 GLY A CA 1
ATOM 1121 C C . GLY A 1 137 ? -22.373 10.968 13.029 1.00 82.81 137 GLY A C 1
ATOM 1122 O O . GLY A 1 137 ? -22.725 11.382 14.128 1.00 82.81 137 GLY A O 1
ATOM 1123 N N . GLU A 1 138 ? -23.243 10.686 12.056 1.00 85.25 138 GLU A N 1
ATOM 1124 C CA . GLU A 1 138 ? -24.694 10.834 12.207 1.00 85.25 138 GLU A CA 1
ATOM 1125 C C . GLU A 1 138 ? -25.284 9.741 13.101 1.00 85.25 138 GLU A C 1
ATOM 1127 O O . GLU A 1 138 ? -26.058 10.029 14.009 1.00 85.25 138 GLU A O 1
ATOM 1132 N N . ASP A 1 139 ? -24.828 8.499 12.935 1.00 86.00 139 ASP A N 1
ATOM 1133 C CA . ASP A 1 139 ? -25.176 7.397 13.834 1.00 86.00 139 ASP A CA 1
ATOM 1134 C C . ASP A 1 139 ? -24.799 7.719 15.292 1.00 86.00 139 ASP A C 1
ATOM 1136 O O . ASP A 1 139 ? -25.577 7.464 16.208 1.00 86.00 139 ASP A O 1
ATOM 1140 N N . ILE A 1 140 ? -23.630 8.335 15.520 1.00 85.69 140 ILE A N 1
ATOM 1141 C CA . ILE A 1 140 ? -23.184 8.761 16.858 1.00 85.69 140 ILE A CA 1
ATOM 1142 C C . ILE A 1 140 ? -24.120 9.824 17.452 1.00 85.69 140 ILE A C 1
ATOM 1144 O O . ILE A 1 140 ? -24.437 9.752 18.641 1.00 85.69 140 ILE A O 1
ATOM 1148 N N . LYS A 1 141 ? -24.603 10.782 16.649 1.00 83.62 141 LYS A N 1
ATOM 1149 C CA . LYS A 1 141 ? -25.603 11.761 17.111 1.00 83.62 141 LYS A CA 1
ATOM 1150 C C . LYS A 1 141 ? -26.914 11.081 17.493 1.00 83.62 141 LYS A C 1
ATOM 1152 O O . LYS A 1 141 ? -27.459 11.375 18.553 1.00 83.62 141 LYS A O 1
ATOM 1157 N N . ASN A 1 142 ? -27.375 10.134 16.675 1.00 86.31 142 ASN A N 1
ATOM 1158 C CA . ASN A 1 142 ? -28.604 9.374 16.922 1.00 86.31 142 ASN A CA 1
ATOM 1159 C C . ASN A 1 142 ? -28.526 8.512 18.194 1.00 86.31 142 ASN A C 1
ATOM 1161 O O . ASN A 1 142 ? -29.552 8.184 18.784 1.00 86.31 142 ASN A O 1
ATOM 1165 N N . LEU A 1 143 ? -27.317 8.197 18.671 1.00 83.38 143 LEU A N 1
ATOM 1166 C CA . LEU A 1 143 ? -27.079 7.558 19.970 1.00 83.38 143 LEU A CA 1
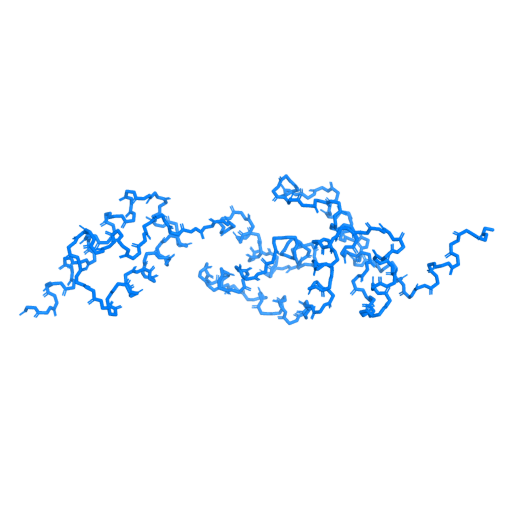ATOM 1167 C C . LEU A 1 143 ? -27.144 8.536 21.165 1.00 83.38 143 LEU A C 1
ATOM 1169 O O . LEU A 1 143 ? -26.861 8.137 22.295 1.00 83.38 143 LEU A O 1
ATOM 1173 N N . GLY A 1 144 ? -27.520 9.800 20.946 1.00 82.75 144 GLY A N 1
ATOM 1174 C CA . GLY A 1 144 ? -27.702 10.810 21.994 1.00 82.75 144 GLY A CA 1
ATOM 1175 C C . GLY A 1 144 ? -26.414 11.525 22.413 1.00 82.75 144 GLY A C 1
ATOM 1176 O O . GLY A 1 144 ? -26.352 12.101 23.502 1.00 82.75 144 GLY A O 1
ATOM 1177 N N . ILE A 1 145 ? -25.366 11.479 21.586 1.00 80.19 145 ILE A N 1
ATOM 1178 C CA . ILE A 1 145 ? -24.110 12.196 21.834 1.00 80.19 145 ILE A CA 1
ATOM 1179 C C . ILE A 1 145 ? -24.190 13.569 21.169 1.00 80.19 145 ILE A C 1
ATOM 1181 O O . ILE A 1 145 ? -24.397 13.680 19.961 1.00 80.19 145 ILE A O 1
ATOM 1185 N N . ALA A 1 146 ? -24.012 14.623 21.970 1.00 76.75 146 ALA A N 1
ATOM 1186 C CA . ALA A 1 146 ? -24.098 15.998 21.495 1.00 76.75 146 ALA A CA 1
ATOM 1187 C C . ALA A 1 146 ? -23.110 16.263 20.349 1.00 76.75 146 ALA A C 1
ATOM 1189 O O . ALA A 1 146 ? -21.987 15.748 20.338 1.00 76.75 146 ALA A O 1
ATOM 1190 N N . GLN A 1 147 ? -23.513 17.108 19.404 1.00 78.38 147 GLN A N 1
ATOM 1191 C CA . GLN A 1 147 ? -22.650 17.534 18.310 1.00 78.38 147 GLN A CA 1
ATOM 1192 C C . GLN A 1 147 ? -21.451 18.329 18.847 1.00 78.38 147 GLN A C 1
ATOM 1194 O O . GLN A 1 147 ? -21.593 19.161 19.740 1.00 78.38 147 GLN A O 1
ATOM 1199 N N . GLY A 1 148 ? -20.257 18.064 18.313 1.00 79.88 148 GLY A N 1
ATOM 1200 C CA . GLY A 1 148 ? -19.035 18.762 18.711 1.00 79.88 148 GLY A CA 1
ATOM 1201 C C . GLY A 1 148 ? -17.767 17.924 18.521 1.00 79.88 148 GLY A C 1
ATOM 1202 O O . GLY A 1 148 ? -17.838 16.809 17.991 1.00 79.88 148 GLY A O 1
ATOM 1203 N N . PRO A 1 149 ? -16.602 18.429 18.974 1.00 83.31 149 PRO A N 1
ATOM 1204 C CA . PRO A 1 149 ? -15.305 17.760 18.834 1.00 83.31 149 PRO A CA 1
ATOM 1205 C C . PRO A 1 149 ? -15.272 16.329 19.390 1.00 83.31 149 PRO A C 1
ATOM 1207 O O . PRO A 1 149 ? -14.515 15.498 18.887 1.00 83.31 149 PRO A O 1
ATOM 1210 N N . GLN A 1 150 ? -16.120 16.011 20.379 1.00 82.25 150 GLN A N 1
ATOM 1211 C CA . GLN A 1 150 ? -16.233 14.658 20.931 1.00 82.25 150 GLN A CA 1
ATOM 1212 C C . GLN A 1 150 ? -16.609 13.594 19.888 1.00 82.25 150 GLN A C 1
ATOM 1214 O O . GLN A 1 150 ? -16.130 12.468 19.988 1.00 82.25 150 GLN A O 1
ATOM 1219 N N . ILE A 1 151 ? -17.398 13.930 18.858 1.00 84.31 151 ILE A N 1
ATOM 1220 C CA . ILE A 1 151 ? -17.755 12.969 17.799 1.00 84.31 151 ILE A CA 1
ATOM 1221 C C . ILE A 1 151 ? -16.501 12.555 17.027 1.00 84.31 151 ILE A C 1
ATOM 1223 O O . ILE A 1 151 ? -16.272 11.367 16.813 1.00 84.31 151 ILE A O 1
ATOM 1227 N N . GLY A 1 152 ? -15.649 13.519 16.666 1.00 80.06 152 GLY A N 1
ATOM 1228 C CA . GLY A 1 152 ? -14.377 13.238 15.999 1.00 80.06 152 GLY A CA 1
ATOM 1229 C C . GLY A 1 152 ? -13.451 12.384 16.867 1.00 80.06 152 GLY A C 1
ATOM 1230 O O . GLY A 1 152 ? -12.885 11.406 16.387 1.00 80.06 152 GLY A O 1
ATOM 1231 N N . GLN A 1 153 ? -13.357 12.686 18.166 1.00 85.00 153 GLN A N 1
ATOM 1232 C CA . GLN A 1 153 ? -12.556 11.891 19.106 1.00 85.00 153 GLN A CA 1
ATOM 1233 C C . GLN A 1 153 ? -13.064 10.446 19.232 1.00 85.00 153 GLN A C 1
ATOM 1235 O O . GLN A 1 153 ? -12.260 9.516 19.304 1.00 85.00 153 GLN A O 1
ATOM 1240 N N . LEU A 1 154 ? -14.384 10.241 19.230 1.00 86.06 154 LEU A N 1
ATOM 1241 C CA . LEU A 1 154 ? -14.997 8.912 19.256 1.00 86.06 154 LEU A CA 1
ATOM 1242 C C . LEU A 1 154 ? -14.734 8.136 17.966 1.00 86.06 154 LEU A C 1
ATOM 1244 O O . LEU A 1 154 ? -14.343 6.973 18.042 1.00 86.06 154 LEU A O 1
ATOM 1248 N N . LEU A 1 155 ? -14.885 8.775 16.803 1.00 84.50 155 LEU A N 1
ATOM 1249 C CA . LEU A 1 155 ? -14.572 8.163 15.510 1.00 84.5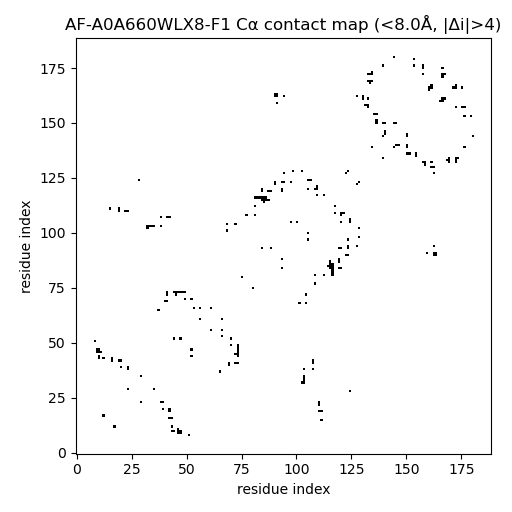0 155 LEU A CA 1
ATOM 1250 C C . LEU A 1 155 ? -13.095 7.759 15.421 1.00 84.50 155 LEU A C 1
ATOM 1252 O O . LEU A 1 155 ? -12.793 6.655 14.979 1.00 84.50 155 LEU A O 1
ATOM 1256 N N . GLU A 1 156 ? -12.169 8.583 15.915 1.00 84.00 156 GLU A N 1
ATOM 1257 C CA . GLU A 1 156 ? -10.744 8.227 15.964 1.00 84.00 156 GLU A CA 1
ATOM 1258 C C . GLU A 1 156 ? -10.469 7.048 16.911 1.00 84.00 156 GLU A C 1
ATOM 1260 O O . GLU A 1 156 ? -9.733 6.116 16.569 1.00 84.00 156 GLU A O 1
ATOM 1265 N N . ARG A 1 157 ? -11.101 7.027 18.094 1.00 86.06 157 ARG A N 1
ATOM 1266 C CA . ARG A 1 157 ? -10.991 5.901 19.038 1.00 86.06 157 ARG A CA 1
ATOM 1267 C C . ARG A 1 157 ? -11.567 4.608 18.454 1.00 86.06 157 ARG A C 1
ATOM 1269 O O . ARG A 1 157 ? -10.959 3.553 18.639 1.00 86.06 157 ARG A O 1
ATOM 1276 N N . LEU A 1 158 ? -12.698 4.683 17.751 1.00 88.06 158 LEU A N 1
ATOM 1277 C CA . LEU A 1 158 ? -13.303 3.561 17.029 1.00 88.06 158 LEU A CA 1
ATOM 1278 C C . LEU A 1 158 ? -12.384 3.055 15.926 1.00 88.06 158 LEU A C 1
ATOM 1280 O O . LEU A 1 158 ? -12.065 1.871 15.883 1.00 88.06 158 LEU A O 1
ATOM 1284 N N . LYS A 1 159 ? -11.894 3.958 15.072 1.00 84.44 159 LYS A N 1
ATOM 1285 C CA . LYS A 1 159 ? -10.986 3.621 13.975 1.00 84.44 159 LYS A CA 1
ATOM 1286 C C . LYS A 1 159 ? -9.755 2.896 14.500 1.00 84.44 159 LYS A C 1
ATOM 1288 O O . LYS A 1 159 ? -9.386 1.854 13.967 1.00 84.44 159 LYS A O 1
ATOM 1293 N N . LYS A 1 160 ? -9.163 3.384 15.594 1.00 84.38 160 LYS A N 1
ATOM 1294 C CA . LYS A 1 160 ? -8.036 2.720 16.258 1.00 84.38 160 LYS A CA 1
ATOM 1295 C C . LYS A 1 160 ? -8.403 1.328 16.779 1.00 84.38 160 LYS A C 1
ATOM 1297 O O . LYS A 1 160 ? -7.657 0.386 16.530 1.00 84.38 160 LYS A O 1
ATOM 1302 N N . ALA A 1 161 ? -9.537 1.186 17.463 1.00 84.69 161 ALA A N 1
ATOM 1303 C CA . ALA A 1 161 ? -9.992 -0.106 17.971 1.00 84.69 161 ALA A CA 1
ATOM 1304 C C . ALA A 1 161 ? -10.261 -1.114 16.839 1.00 84.69 161 ALA A C 1
ATOM 1306 O O . ALA A 1 161 ? -9.898 -2.283 16.980 1.00 84.69 161 ALA A O 1
ATOM 1307 N N . ARG A 1 162 ? -10.816 -0.663 15.703 1.00 82.38 162 ARG A N 1
ATOM 1308 C CA . ARG A 1 162 ? -11.057 -1.498 14.516 1.00 82.38 162 ARG A CA 1
ATOM 1309 C C . ARG A 1 162 ? -9.745 -1.910 13.855 1.00 82.38 162 ARG A C 1
ATOM 1311 O O . ARG A 1 162 ? -9.536 -3.083 13.574 1.00 82.38 162 ARG A O 1
ATOM 1318 N N . LEU A 1 163 ? -8.806 -0.974 13.708 1.00 82.31 163 LEU A N 1
ATOM 1319 C CA . LEU A 1 163 ? -7.451 -1.256 13.218 1.00 82.31 163 LEU A CA 1
ATOM 1320 C C . LEU A 1 163 ? -6.704 -2.260 14.105 1.00 82.31 163 LEU A C 1
ATOM 1322 O O . LEU A 1 163 ? -5.919 -3.060 13.611 1.00 82.31 163 LEU A O 1
ATOM 1326 N N . GLU A 1 164 ? -6.932 -2.235 15.414 1.00 82.81 164 GLU A N 1
ATOM 1327 C CA . GLU A 1 164 ? -6.330 -3.178 16.359 1.00 82.81 164 GLU A CA 1
ATOM 1328 C C . GLU A 1 164 ? -7.065 -4.530 16.421 1.00 82.81 164 GLU A C 1
ATOM 1330 O O . GLU A 1 164 ? -6.616 -5.413 17.150 1.00 82.81 164 GLU A O 1
ATOM 1335 N N . GLY A 1 165 ? -8.153 -4.708 15.660 1.00 78.56 165 GLY A N 1
ATOM 1336 C CA . GLY A 1 165 ? -8.960 -5.931 15.639 1.00 78.56 165 GLY A CA 1
ATOM 1337 C C . GLY A 1 165 ? -9.756 -6.165 16.925 1.00 78.56 165 GLY A C 1
ATOM 1338 O O . GLY A 1 165 ? -10.077 -7.300 17.248 1.00 78.56 165 GLY A O 1
ATOM 1339 N N . ARG A 1 166 ? -10.026 -5.112 17.709 1.00 83.38 166 ARG A N 1
ATOM 1340 C CA . ARG A 1 166 ? -10.835 -5.213 18.940 1.00 83.38 166 ARG A CA 1
ATOM 1341 C C . ARG A 1 166 ? -12.334 -5.140 18.674 1.00 83.38 166 ARG A C 1
ATOM 1343 O O . ARG A 1 166 ? -13.116 -5.512 19.540 1.00 83.38 166 ARG A O 1
ATOM 1350 N N . ILE A 1 167 ? -12.701 -4.573 17.531 1.00 84.75 167 ILE A N 1
ATOM 1351 C CA . ILE A 1 167 ? -14.072 -4.415 17.057 1.00 84.75 167 ILE A CA 1
ATOM 1352 C C . ILE A 1 167 ? -14.072 -4.751 15.569 1.00 84.75 167 ILE A C 1
ATOM 1354 O O . ILE A 1 167 ? -13.182 -4.302 14.844 1.00 84.75 167 ILE A O 1
ATOM 1358 N N . GLU A 1 168 ? -15.030 -5.557 15.128 1.00 80.50 168 GLU A N 1
ATOM 1359 C CA . GLU A 1 168 ? -15.083 -6.042 13.742 1.00 80.50 168 GLU A CA 1
ATOM 1360 C C . GLU A 1 168 ? -16.423 -5.725 13.076 1.00 80.50 168 GLU A C 1
ATOM 1362 O O . GLU A 1 168 ? -16.472 -5.550 11.859 1.00 80.50 168 GLU A O 1
ATOM 1367 N N . THR A 1 169 ? -17.484 -5.593 13.876 1.00 83.56 169 THR A N 1
ATOM 1368 C CA . THR A 1 169 ? -18.866 -5.409 13.417 1.00 83.56 169 THR A CA 1
ATOM 1369 C C . THR A 1 169 ? -19.423 -4.034 13.784 1.00 83.56 169 THR A C 1
ATOM 1371 O O . THR A 1 169 ? -18.954 -3.387 14.727 1.00 83.56 169 THR A O 1
ATOM 1374 N N . ARG A 1 170 ? -20.479 -3.587 13.091 1.00 83.50 170 ARG A N 1
ATOM 1375 C CA . ARG A 1 170 ? -21.242 -2.391 13.487 1.00 83.50 170 ARG A CA 1
ATOM 1376 C C . ARG A 1 170 ? -21.765 -2.493 14.920 1.00 83.50 170 ARG A C 1
ATOM 1378 O O . ARG A 1 170 ? -21.748 -1.504 15.651 1.00 83.50 170 ARG A O 1
ATOM 1385 N N . GLU A 1 171 ? -22.195 -3.674 15.357 1.00 86.31 171 GLU A N 1
ATOM 1386 C CA . GLU A 1 171 ? -22.654 -3.904 16.727 1.00 86.31 171 GLU A CA 1
ATOM 1387 C C . GLU A 1 171 ? -21.525 -3.692 17.746 1.00 86.31 171 GLU A C 1
ATOM 1389 O O . GLU A 1 171 ? -21.759 -3.095 18.801 1.00 86.31 171 GLU A O 1
ATOM 1394 N N . ASP A 1 172 ? -20.300 -4.131 17.435 1.00 87.00 172 ASP A N 1
ATOM 1395 C CA . ASP A 1 172 ? -19.121 -3.848 18.259 1.00 87.00 172 ASP A CA 1
ATOM 1396 C C . ASP A 1 172 ? -18.819 -2.351 18.321 1.00 87.00 172 ASP A C 1
ATOM 1398 O O . ASP A 1 172 ? -18.543 -1.830 19.402 1.00 87.00 172 ASP A O 1
ATOM 1402 N N . GLU A 1 173 ? -18.903 -1.649 17.188 1.00 88.25 173 GLU A N 1
ATOM 1403 C CA . GLU A 1 173 ? -18.694 -0.200 17.125 1.00 88.25 173 GLU A CA 1
ATOM 1404 C C . GLU A 1 173 ? -19.700 0.547 18.011 1.00 88.25 173 GLU A C 1
ATOM 1406 O O . GLU A 1 173 ? -19.307 1.380 18.832 1.00 88.25 173 GLU A O 1
ATOM 1411 N N . ILE A 1 174 ? -20.989 0.201 17.926 1.00 87.50 174 ILE A N 1
ATOM 1412 C CA . ILE A 1 174 ? -22.039 0.797 18.764 1.00 87.50 174 ILE A CA 1
ATOM 1413 C C . ILE A 1 174 ? -21.789 0.497 20.249 1.00 87.50 174 ILE A C 1
ATOM 1415 O O . ILE A 1 174 ? -21.884 1.403 21.084 1.00 87.50 174 ILE A O 1
ATOM 1419 N N . ARG A 1 175 ? -21.445 -0.751 20.604 1.00 88.69 175 ARG A N 1
ATOM 1420 C CA . ARG A 1 175 ? -21.107 -1.124 21.992 1.00 88.69 175 ARG A CA 1
ATOM 1421 C C . ARG A 1 175 ? -19.908 -0.334 22.513 1.00 88.69 175 ARG A C 1
ATOM 1423 O O . ARG A 1 175 ? -19.929 0.140 23.649 1.00 88.69 175 ARG A O 1
ATOM 1430 N N . TYR A 1 176 ? -18.881 -0.174 21.686 1.00 88.88 176 TYR A N 1
ATOM 1431 C CA . TYR A 1 176 ? -17.668 0.552 22.035 1.00 88.88 176 TYR A CA 1
ATOM 1432 C C . TYR A 1 176 ? -17.942 2.045 22.260 1.00 88.88 176 TYR A C 1
ATOM 1434 O O . TYR A 1 176 ? -17.468 2.605 23.249 1.00 88.88 176 TYR A O 1
ATOM 1442 N N . ILE A 1 177 ? -18.769 2.674 21.415 1.00 87.00 177 ILE A N 1
ATOM 1443 C CA . ILE A 1 177 ? -19.210 4.068 21.599 1.00 87.00 177 ILE A CA 1
ATOM 1444 C C . ILE A 1 177 ? -19.965 4.242 22.914 1.00 87.00 177 ILE A C 1
ATOM 1446 O O . ILE A 1 177 ? -19.639 5.154 23.670 1.00 87.00 177 ILE A O 1
ATOM 1450 N N . LYS A 1 178 ? -20.945 3.375 23.207 1.00 84.12 178 LYS A N 1
ATOM 1451 C CA . LYS A 1 178 ? -21.731 3.462 24.451 1.00 84.12 178 LYS A CA 1
ATOM 1452 C C . LYS A 1 178 ? -20.830 3.381 25.683 1.00 84.12 178 LYS A C 1
ATOM 1454 O O . LYS A 1 178 ? -20.927 4.223 26.569 1.00 84.12 178 LYS A O 1
ATOM 1459 N N . LYS A 1 179 ? -19.878 2.442 25.679 1.00 84.31 179 LYS A N 1
ATOM 1460 C CA . LYS A 1 179 ? -18.899 2.292 26.761 1.00 84.31 179 LYS A CA 1
ATOM 1461 C C . LYS A 1 179 ? -18.027 3.540 26.946 1.00 84.31 179 LYS A C 1
ATOM 1463 O O . LYS A 1 179 ? -17.730 3.902 28.076 1.00 84.31 179 LYS A O 1
ATOM 1468 N N . LEU A 1 180 ? -17.610 4.199 25.863 1.00 77.81 180 LEU A N 1
ATOM 1469 C CA . LEU A 1 180 ? -16.831 5.442 25.947 1.00 77.81 180 LEU A CA 1
ATOM 1470 C C . LEU A 1 180 ? -17.676 6.638 26.408 1.00 77.81 180 LEU A C 1
ATOM 1472 O O . LEU A 1 180 ? -17.197 7.446 27.199 1.00 77.81 180 LEU A O 1
ATOM 1476 N N . GLY A 1 181 ? -18.926 6.728 25.945 1.00 67.31 181 GLY A N 1
ATOM 1477 C CA . GLY A 1 181 ? -19.862 7.787 26.321 1.00 67.31 181 GLY A CA 1
ATOM 1478 C C . GLY A 1 181 ? -20.203 7.794 27.812 1.00 67.31 181 GLY A C 1
ATOM 1479 O O . GLY A 1 181 ? -20.331 8.870 28.390 1.00 67.31 181 GLY A O 1
ATOM 1480 N N . ASP A 1 182 ? -20.281 6.622 28.449 1.00 60.59 182 ASP A N 1
ATOM 1481 C CA . ASP A 1 182 ? -20.476 6.522 29.901 1.00 60.59 182 ASP A CA 1
ATOM 1482 C C . ASP A 1 182 ? -19.222 6.935 30.690 1.00 60.59 182 ASP A C 1
ATOM 1484 O O . ASP A 1 182 ? -19.325 7.648 31.686 1.00 60.59 182 ASP A O 1
ATOM 1488 N N . VAL A 1 183 ? -18.022 6.574 30.222 1.00 57.34 183 VAL A N 1
ATOM 1489 C CA . VAL A 1 183 ? -16.752 6.935 30.889 1.00 57.34 183 VAL A CA 1
ATOM 1490 C C . VAL A 1 183 ? -16.495 8.448 30.850 1.00 57.34 183 VAL A C 1
ATOM 1492 O O . VAL A 1 183 ? -16.048 9.030 31.842 1.00 57.34 183 VAL A O 1
ATOM 1495 N N . ASP A 1 184 ? -16.824 9.111 29.738 1.00 53.72 184 ASP A N 1
ATOM 1496 C CA . ASP A 1 184 ? -16.652 10.563 29.597 1.00 53.72 184 ASP A CA 1
ATOM 1497 C C . ASP A 1 184 ? -17.724 11.367 30.378 1.00 53.72 184 ASP A C 1
ATOM 1499 O O . ASP A 1 184 ? -17.490 12.533 30.706 1.00 53.72 184 ASP A O 1
ATOM 1503 N N . ARG A 1 185 ? -18.873 10.757 30.724 1.00 54.41 185 ARG A N 1
ATOM 1504 C CA . ARG A 1 185 ? -19.886 11.342 31.630 1.00 54.41 185 ARG A CA 1
ATOM 1505 C C . ARG A 1 185 ? -19.457 11.270 33.096 1.00 54.41 185 ARG A C 1
ATOM 1507 O O . ARG A 1 185 ? -19.608 12.258 33.800 1.00 54.41 185 ARG A O 1
ATOM 1514 N N . VAL A 1 186 ? -18.868 10.148 33.520 1.00 48.88 186 VAL A N 1
ATOM 1515 C CA . VAL A 1 186 ? -18.378 9.936 34.898 1.00 48.88 186 VAL A CA 1
ATOM 1516 C C . VAL A 1 186 ? -17.122 10.764 35.211 1.00 48.88 186 VAL A C 1
ATOM 1518 O O . VAL A 1 186 ? -16.885 11.117 36.356 1.00 48.88 186 VAL A O 1
ATOM 1521 N N . SER A 1 187 ? -16.319 11.120 34.203 1.00 44.84 187 SER A N 1
ATOM 1522 C CA . SER A 1 187 ? -15.087 11.912 34.397 1.00 44.84 187 SER A CA 1
ATOM 1523 C C . SER A 1 187 ? -15.316 13.436 34.437 1.00 44.84 187 SER A C 1
ATOM 1525 O O . SER A 1 187 ? -14.362 14.191 34.614 1.00 44.84 187 SER A O 1
ATOM 1527 N N . ARG A 1 188 ? -16.552 13.900 34.195 1.00 47.06 188 ARG A N 1
ATOM 1528 C CA . ARG A 1 188 ? -16.953 15.326 34.190 1.00 47.06 188 ARG A CA 1
ATOM 1529 C C . ARG A 1 188 ? -17.945 15.686 35.308 1.00 47.06 188 ARG A C 1
ATOM 1531 O O . ARG A 1 188 ? -18.349 16.845 35.385 1.00 47.06 188 ARG A O 1
ATOM 1538 N N . SER A 1 189 ? -18.337 14.705 36.116 1.00 42.41 189 SER A N 1
ATOM 1539 C CA . SER A 1 189 ? -19.107 14.830 37.361 1.00 42.41 189 SER A CA 1
ATOM 1540 C C . SER A 1 189 ? -18.172 14.765 38.557 1.00 42.41 189 SER A C 1
ATOM 1542 O O . SER A 1 189 ? -18.358 15.577 39.484 1.00 42.41 189 SER A O 1
#

Mean predicted aligned error: 8.67 Å

Radius of gyration: 21.76 Å; Cα contacts (8 Å, |Δi|>4): 148; chains: 1; bounding box: 46×36×75 Å

Solvent-accessible surface area (backbone atoms only — not comparable to full-atom values): 11332 Å² total; per-residue (Å²): 135,93,82,52,73,90,61,79,53,93,70,69,89,43,73,66,48,54,51,30,49,61,49,54,79,70,38,86,63,55,87,77,43,92,61,61,80,50,53,64,52,46,58,57,54,48,85,49,53,71,72,59,47,51,54,49,42,54,78,68,65,50,53,73,67,57,49,52,50,43,51,54,53,46,72,47,61,58,67,63,56,44,56,71,34,49,50,94,68,56,60,60,64,48,44,75,72,46,70,87,53,57,68,68,52,54,50,53,50,43,52,70,40,58,75,46,20,25,53,50,44,50,49,38,71,74,71,49,67,87,71,68,79,80,70,48,75,65,57,47,41,76,72,73,44,71,90,57,73,65,50,56,54,49,51,53,52,47,52,50,37,39,58,70,67,78,33,90,46,58,68,42,49,52,52,51,50,54,58,49,57,53,53,61,52,65,75,73,110